Protein AF-0000000074054665 (afdb_homodimer)

Nearest PDB structures (foldseek):
  3kng-assembly1_B  TM=7.268E-01  e=6.926E-05  Streptomyces nogalater
  3bn7-assembly1_A-2  TM=7.132E-01  e=2.671E-04  Caulobacter vibrioides CB15
  2ftr-assembly1_B  TM=6.553E-01  e=2.848E-04  Halalkalibacterium halodurans C-125
  2jdj-assembly1_A  TM=6.537E-01  e=7.004E-04  Hahella chejuensis
  1rjj-assembly1_B  TM=6.889E-01  e=1.098E-03  Arabidopsis thaliana

Secondary structure (DSSP, 8-state):
--EEEEEEEE---GGGHHHHHHHHHHHHHHHHHTT-EEEEEES-EEEEESS---SEEEEEEESSHHHHHHHHHSHHHHHHHHHHHTT-EEEEEEEE--/--EEEEEEEE---GGGHHHHHHHHHHHHHHHHHTT-EEEEEES-EEEEESS---SEEEEEEESSHHHHHHHHHSHHHHHHHHHHHTT-EEEEEEEE--

pLDDT: mean 96.13, std 4.81, range [59.06, 98.69]

Foldseek 3Di:
DKKKKKKFWAQPDPVLVVLVVVLVVQLVVLCVVLAKDWDDWDQPDDDDDDDDDGSIMTMIIHPHPVSVVCSCPDPSNVVSVVSVVVGIDMDMDMDDDD/DKKKKKKFWAQPDPVLVVLVVVLVVQLVVLCVVLAKDWDDWDQPDDDDDDDDDGSIMTMIIHPHPVSVVCSCPDPSNVVSVVSVVVGIDMDMDMDDDD

Radius of gyration: 17.21 Å; Cα contacts (8 Å, |Δi|>4): 407; chains: 2; bounding box: 31×46×39 Å

Organism: NCBI:txid44742

Solvent-accessible surface area (backbone atoms only — not comparable to full-atom values): 10115 Å² total; per-residue (Å²): 100,44,18,32,42,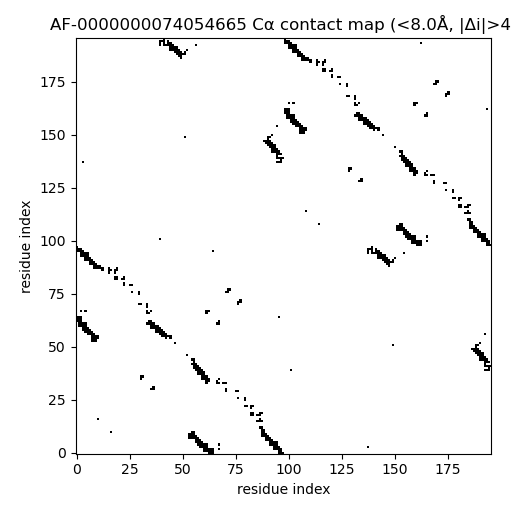39,38,36,27,41,76,84,41,75,87,30,45,66,45,34,52,52,30,54,66,61,46,50,61,51,41,43,73,42,52,36,39,78,78,39,72,38,60,57,63,47,76,74,42,67,85,62,72,65,50,29,42,37,31,31,40,19,68,21,57,68,38,46,52,48,37,71,66,28,68,75,40,59,74,42,47,61,37,42,67,73,28,45,51,54,25,26,36,38,39,42,57,128,99,44,20,32,42,40,37,36,28,40,77,85,41,74,90,30,44,64,45,35,52,52,30,55,65,60,45,50,62,52,40,44,74,41,51,36,39,79,76,38,70,38,62,57,65,47,76,74,38,66,82,62,73,64,50,29,42,38,30,31,41,18,68,22,56,65,39,48,50,48,36,71,66,28,69,74,42,60,74,44,47,60,37,43,68,72,26,44,52,53,25,26,37,38,39,42,55,130

InterPro domains:
  IPR010753 Domain of unknown function DUF1330 [PF07045] (3-96)
  IPR011008 Dimeric alpha-beta barrel [SSF54909] (1-96)

Structure (mmCIF, N/CA/C/O backbone):
data_AF-0000000074054665-model_v1
#
loop_
_entity.id
_entity.type
_entity.pdbx_description
1 polymer 'DUF1330 domain-containing protein'
#
loop_
_atom_site.group_PDB
_atom_site.id
_atom_site.type_symbol
_atom_site.label_atom_id
_atom_site.label_alt_id
_atom_site.label_comp_id
_atom_site.label_asym_id
_atom_site.label_entity_id
_atom_site.label_seq_id
_atom_site.pdbx_PDB_ins_code
_atom_site.Cartn_x
_atom_site.Cartn_y
_atom_site.Cartn_z
_atom_site.occupancy
_atom_site.B_iso_or_equiv
_atom_site.auth_seq_id
_atom_site.auth_comp_id
_atom_site.auth_asym_id
_atom_site.auth_atom_id
_atom_site.pdbx_PDB_model_num
ATOM 1 N N . MET A 1 1 ? -15.711 -3.566 9.867 1 88.12 1 MET A N 1
ATOM 2 C CA . MET A 1 1 ? -14.523 -3.971 9.109 1 88.12 1 MET A CA 1
ATOM 3 C C . MET A 1 1 ? -13.492 -2.854 9.086 1 88.12 1 MET A C 1
ATOM 5 O O . MET A 1 1 ? -13.844 -1.673 9.086 1 88.12 1 MET A O 1
ATOM 9 N N . ALA A 1 2 ? -12.227 -3.113 9.141 1 95.75 2 ALA A N 1
ATOM 10 C CA . ALA A 1 2 ? -11.188 -2.09 9.164 1 95.75 2 ALA A CA 1
ATOM 11 C C . ALA A 1 2 ? -11.07 -1.383 7.82 1 95.75 2 ALA A C 1
ATOM 13 O O . ALA A 1 2 ? -11.5 -1.918 6.793 1 95.75 2 ALA A O 1
ATOM 14 N N . ALA A 1 3 ? -10.648 -0.189 7.852 1 97.56 3 ALA A N 1
ATOM 15 C CA . ALA A 1 3 ? -10.328 0.568 6.645 1 97.56 3 ALA A CA 1
ATOM 16 C C . ALA A 1 3 ? -8.844 0.902 6.586 1 97.56 3 ALA A C 1
ATOM 18 O O . ALA A 1 3 ? -8.25 1.288 7.594 1 97.56 3 ALA A O 1
ATOM 19 N N . PHE A 1 4 ? -8.297 0.703 5.434 1 98.19 4 PHE A N 1
ATOM 20 C CA . PHE A 1 4 ? -6.879 0.987 5.242 1 98.19 4 PHE A CA 1
ATOM 21 C C . PHE A 1 4 ? -6.688 2.188 4.324 1 98.19 4 PHE A C 1
ATOM 23 O O . PHE A 1 4 ? -7.289 2.256 3.248 1 98.19 4 PHE A O 1
ATOM 30 N N . PHE A 1 5 ? -5.941 3.129 4.824 1 98.25 5 PHE A N 1
ATOM 31 C CA . PHE A 1 5 ? -5.508 4.266 4.027 1 98.25 5 PHE A CA 1
ATOM 32 C C . PHE A 1 5 ? -4.086 4.059 3.514 1 98.25 5 PHE A C 1
ATOM 34 O O . PHE A 1 5 ? -3.154 3.889 4.305 1 98.25 5 PHE A O 1
ATOM 41 N N . ILE A 1 6 ? -3.924 4.012 2.217 1 97.94 6 ILE A N 1
ATOM 42 C CA . ILE A 1 6 ? -2.629 3.818 1.573 1 97.94 6 ILE A CA 1
ATOM 43 C C . ILE A 1 6 ? -2.285 5.039 0.725 1 97.94 6 ILE A C 1
ATOM 45 O O . ILE A 1 6 ? -3.008 5.375 -0.217 1 97.94 6 ILE A O 1
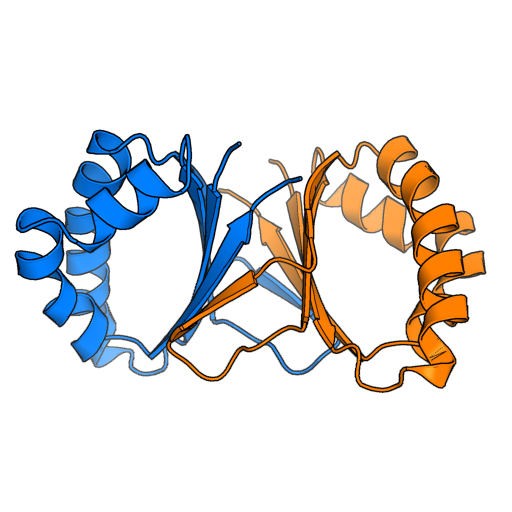ATOM 49 N N . VAL A 1 7 ? -1.176 5.672 1.083 1 98 7 VAL A N 1
ATOM 50 C CA . VAL A 1 7 ? -0.79 6.863 0.334 1 98 7 VAL A CA 1
ATOM 51 C C . VAL A 1 7 ? 0.664 6.738 -0.119 1 98 7 VAL A C 1
ATOM 53 O O . VAL A 1 7 ? 1.514 6.25 0.629 1 98 7 VAL A O 1
ATOM 56 N N . SER A 1 8 ? 0.914 6.988 -1.333 1 97.19 8 SER A N 1
ATOM 57 C CA . SER A 1 8 ? 2.258 7.078 -1.895 1 97.19 8 SER A CA 1
ATOM 58 C C . SER A 1 8 ? 2.633 8.523 -2.209 1 97.19 8 SER A C 1
ATOM 60 O O . SER A 1 8 ? 1.793 9.305 -2.66 1 97.19 8 SER A O 1
ATOM 62 N N . ILE A 1 9 ? 3.83 8.891 -1.93 1 97.44 9 ILE A N 1
ATOM 63 C CA . ILE A 1 9 ? 4.285 10.273 -2.014 1 97.44 9 ILE A CA 1
ATOM 64 C C . ILE A 1 9 ? 5.473 10.367 -2.967 1 97.44 9 ILE A C 1
ATOM 66 O O . ILE A 1 9 ? 6.355 9.508 -2.955 1 97.44 9 ILE A O 1
ATOM 70 N N . GLN A 1 10 ? 5.418 11.336 -3.822 1 97 10 GLN A N 1
ATOM 71 C CA . GLN A 1 10 ? 6.594 11.773 -4.57 1 97 10 GLN A CA 1
ATOM 72 C C . GLN A 1 10 ? 7.238 12.992 -3.922 1 97 10 GLN A C 1
ATOM 74 O O . GLN A 1 10 ? 6.578 14.016 -3.721 1 97 10 GLN A O 1
ATOM 79 N N . LEU A 1 11 ? 8.398 12.891 -3.576 1 96.5 11 LEU A N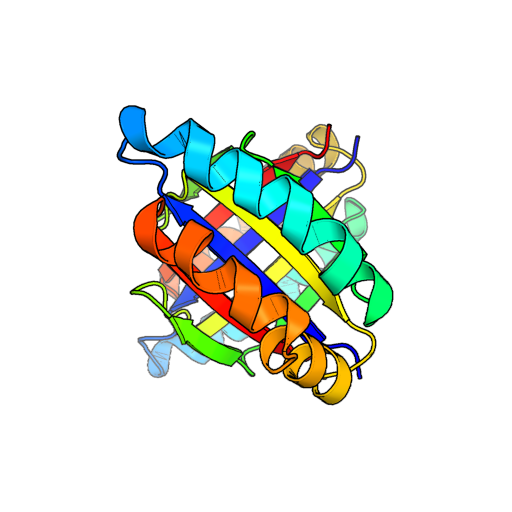 1
ATOM 80 C CA . LEU A 1 11 ? 9.164 13.961 -2.953 1 96.5 11 LEU A CA 1
ATOM 81 C C . LEU A 1 11 ? 10.039 14.68 -3.98 1 96.5 11 LEU A C 1
ATOM 83 O O . LEU A 1 11 ? 11.266 14.672 -3.867 1 96.5 11 LEU A O 1
ATOM 87 N N . ASP A 1 12 ? 9.484 15.453 -4.891 1 93.75 12 ASP A N 1
ATOM 88 C CA . ASP A 1 12 ? 10.141 15.977 -6.086 1 93.75 12 ASP A CA 1
ATOM 89 C C . ASP A 1 12 ? 10.766 17.344 -5.816 1 93.75 12 ASP A C 1
ATOM 91 O O . ASP A 1 12 ? 11.562 17.828 -6.613 1 93.75 12 ASP A O 1
ATOM 95 N N . ASN A 1 13 ? 10.414 17.938 -4.715 1 95.44 13 ASN A N 1
ATOM 96 C CA . ASN A 1 13 ? 10.875 19.297 -4.43 1 95.44 13 ASN A CA 1
ATOM 97 C C . ASN A 1 13 ? 11.594 19.375 -3.088 1 95.44 13 ASN A C 1
ATOM 99 O O . ASN A 1 13 ? 10.992 19.719 -2.072 1 95.44 13 ASN A O 1
ATOM 103 N N . PRO A 1 14 ? 12.867 19.203 -3.178 1 94.38 14 PRO A N 1
ATOM 104 C CA . PRO A 1 14 ? 13.625 19.219 -1.928 1 94.38 14 PRO A CA 1
ATOM 105 C C . PRO A 1 14 ? 13.414 20.5 -1.117 1 94.38 14 PRO A C 1
ATOM 107 O O . PRO A 1 14 ? 13.477 20.469 0.115 1 94.38 14 PRO A O 1
ATOM 110 N N . ALA A 1 15 ? 13.133 21.594 -1.746 1 96.44 15 ALA A N 1
ATOM 111 C CA . ALA A 1 15 ? 12.961 22.859 -1.06 1 96.44 15 ALA A CA 1
ATOM 112 C C . ALA A 1 15 ? 11.68 22.875 -0.224 1 96.44 15 ALA A C 1
ATOM 114 O O . ALA A 1 15 ? 11.555 23.641 0.731 1 96.44 15 ALA A O 1
ATOM 115 N N . ALA A 1 16 ? 10.75 22 -0.592 1 96.94 16 ALA A N 1
ATOM 116 C CA . ALA A 1 16 ? 9.469 21.953 0.103 1 96.94 16 ALA A CA 1
ATOM 117 C C . ALA A 1 16 ? 9.5 20.922 1.236 1 96.94 16 ALA A C 1
ATOM 119 O O . ALA A 1 16 ? 8.531 20.812 1.992 1 96.94 16 ALA A O 1
ATOM 120 N N . ARG A 1 17 ? 10.539 20.219 1.462 1 96.44 17 ARG A N 1
ATOM 121 C CA . ARG A 1 17 ? 10.656 19.125 2.422 1 96.44 17 ARG A CA 1
ATOM 122 C C . ARG A 1 17 ? 10.359 19.609 3.838 1 96.44 17 ARG A C 1
ATO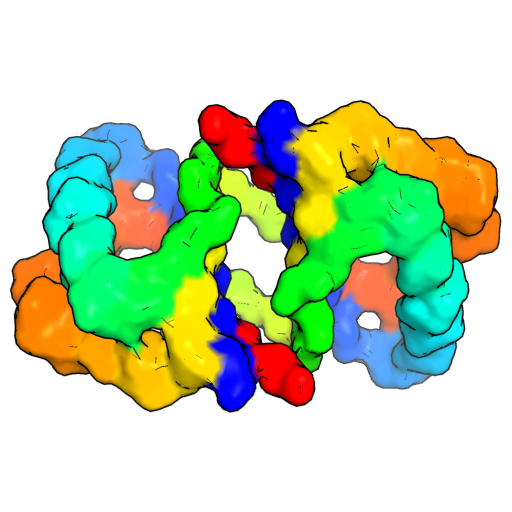M 124 O O . ARG A 1 17 ? 9.672 18.922 4.602 1 96.44 17 ARG A O 1
ATOM 131 N N . PRO A 1 18 ? 10.789 20.828 4.211 1 96.88 18 PRO A N 1
ATOM 132 C CA . PRO A 1 18 ? 10.484 21.297 5.57 1 96.88 18 PRO A CA 1
ATOM 133 C C . PRO A 1 18 ? 8.984 21.438 5.82 1 96.88 18 PRO A C 1
ATOM 135 O O . PRO A 1 18 ? 8.516 21.156 6.926 1 96.88 18 PRO A O 1
ATOM 138 N N . LEU A 1 19 ? 8.32 21.875 4.832 1 97.38 19 LEU A N 1
ATOM 139 C CA . LEU A 1 19 ? 6.875 21.984 4.949 1 97.38 19 LEU A CA 1
ATOM 140 C C . LEU A 1 19 ? 6.23 20.625 5.137 1 97.38 19 LEU A C 1
ATOM 142 O O . LEU A 1 19 ? 5.316 20.469 5.953 1 97.38 19 LEU A O 1
ATOM 146 N N . TYR A 1 20 ? 6.695 19.641 4.43 1 98 20 TYR A N 1
ATOM 147 C CA . TYR A 1 20 ? 6.164 18.297 4.555 1 98 20 TYR A CA 1
ATOM 148 C C . TYR A 1 20 ? 6.473 17.719 5.926 1 98 20 TYR A C 1
ATOM 150 O O . TYR A 1 20 ? 5.625 17.047 6.531 1 98 20 TYR A O 1
ATOM 158 N N . ASP A 1 21 ? 7.656 17.938 6.41 1 97.06 21 ASP A N 1
ATOM 159 C CA . ASP A 1 21 ? 8.031 17.453 7.734 1 97.06 21 ASP A CA 1
ATOM 160 C C . ASP A 1 21 ? 7.133 18.047 8.812 1 97.06 21 ASP A C 1
ATOM 162 O O . ASP A 1 21 ? 6.758 17.359 9.766 1 97.06 21 ASP A O 1
ATOM 166 N N . ALA A 1 22 ? 6.855 19.328 8.641 1 97.62 22 ALA A N 1
ATOM 167 C CA . ALA A 1 22 ? 5.934 19.969 9.57 1 97.62 22 ALA A CA 1
ATOM 168 C C . ALA A 1 22 ? 4.562 19.297 9.531 1 97.62 22 ALA A C 1
ATOM 170 O O . ALA A 1 22 ? 3.951 19.062 10.578 1 97.62 22 ALA A O 1
ATOM 171 N N . TYR A 1 23 ? 4.09 19.016 8.344 1 98.44 23 TYR A N 1
ATOM 172 C CA . TYR A 1 23 ? 2.812 18.328 8.188 1 98.44 23 TYR A CA 1
ATOM 173 C C . TYR A 1 23 ? 2.826 16.984 8.898 1 98.44 23 TYR A C 1
ATOM 175 O O . TYR A 1 23 ? 1.889 16.641 9.625 1 98.44 23 TYR A O 1
ATOM 183 N N . ILE A 1 24 ? 3.902 16.219 8.633 1 97.44 24 ILE A N 1
ATOM 184 C CA . ILE A 1 24 ? 4.027 14.867 9.188 1 97.44 24 ILE A CA 1
ATOM 185 C C . ILE A 1 24 ? 3.939 14.922 10.711 1 97.44 24 ILE A C 1
ATOM 187 O O . ILE A 1 24 ? 3.256 14.102 11.328 1 97.44 24 ILE A O 1
ATOM 191 N N . LYS A 1 25 ? 4.547 15.891 11.312 1 97.31 25 LYS A N 1
ATOM 192 C CA . LYS A 1 25 ? 4.551 16.047 12.766 1 97.31 25 LYS A CA 1
ATOM 193 C C . LYS A 1 25 ? 3.152 16.375 13.281 1 97.31 25 LYS A C 1
ATOM 195 O O . LYS A 1 25 ? 2.748 15.891 14.344 1 97.31 25 LYS A O 1
ATOM 200 N N . LYS A 1 26 ? 2.438 17.141 12.562 1 98.31 26 LYS A N 1
ATOM 201 C CA . LYS A 1 26 ? 1.137 17.625 13.008 1 98.31 26 LYS A CA 1
ATOM 202 C C . LYS A 1 26 ? 0.048 16.578 12.773 1 98.31 26 LYS A C 1
ATOM 204 O O . LYS A 1 26 ? -0.917 16.5 13.531 1 98.31 26 LYS A O 1
ATOM 209 N N . VAL A 1 27 ? 0.187 15.797 11.734 1 98.5 27 VAL A N 1
ATOM 210 C CA . VAL A 1 27 ? -0.91 14.922 11.32 1 98.5 27 VAL A CA 1
ATOM 211 C C . VAL A 1 27 ? -0.933 13.68 12.203 1 98.5 27 VAL A C 1
ATOM 213 O O . VAL A 1 27 ? -1.994 13.094 12.438 1 98.5 27 VAL A O 1
ATOM 216 N N . ARG A 1 28 ? 0.165 13.266 12.742 1 97.69 28 ARG A N 1
ATOM 217 C CA . ARG A 1 28 ? 0.277 12 13.461 1 97.69 28 ARG A CA 1
ATOM 218 C C . ARG A 1 28 ? -0.686 11.961 14.641 1 97.69 28 ARG A C 1
ATOM 220 O O . ARG A 1 28 ? -1.484 11.031 14.766 1 97.69 28 ARG A O 1
ATOM 227 N N . PRO A 1 29 ? -0.676 12.984 15.508 1 98.12 29 PRO A N 1
ATOM 228 C CA . PRO A 1 29 ? -1.612 12.922 16.625 1 98.12 29 PRO A CA 1
ATOM 229 C C . PRO A 1 29 ? -3.072 12.953 16.188 1 98.12 29 PRO A C 1
ATOM 231 O O . PRO A 1 29 ? -3.939 12.398 16.859 1 98.12 29 PRO A O 1
ATOM 234 N N . ILE A 1 30 ? -3.385 13.562 15.125 1 98.62 30 ILE A N 1
ATOM 235 C CA . ILE A 1 30 ? -4.746 13.617 14.602 1 98.62 30 ILE A CA 1
ATOM 236 C C . ILE A 1 30 ? -5.199 12.227 14.18 1 98.62 30 ILE A C 1
ATOM 238 O O . ILE A 1 30 ? -6.285 11.773 14.555 1 98.62 30 ILE A O 1
ATOM 242 N N . VAL A 1 31 ? -4.34 11.492 13.398 1 98.69 31 VAL A N 1
ATOM 243 C CA . VAL A 1 31 ? -4.621 10.133 12.945 1 98.69 31 VAL A CA 1
ATOM 244 C C . VAL A 1 31 ? -4.828 9.219 14.148 1 98.69 31 VAL A C 1
ATOM 246 O O . VAL A 1 31 ? -5.809 8.469 14.203 1 98.69 31 VAL A O 1
ATOM 249 N N . GLU A 1 32 ? -4 9.352 15.133 1 98.38 32 GLU A N 1
ATOM 250 C CA . GLU A 1 32 ? -4.047 8.484 16.312 1 98.38 32 GLU A CA 1
ATOM 251 C C . GLU A 1 32 ? -5.297 8.75 17.141 1 98.38 32 GLU A C 1
ATOM 253 O O . GLU A 1 32 ? -5.895 7.816 17.688 1 98.38 32 GLU A O 1
ATOM 258 N N . ARG A 1 33 ? -5.727 9.961 17.219 1 98.19 33 ARG A N 1
ATOM 259 C CA . ARG A 1 33 ? -6.922 10.32 17.969 1 98.19 33 ARG A CA 1
ATOM 260 C C . ARG A 1 33 ? -8.172 9.703 17.359 1 98.19 33 ARG A C 1
ATOM 262 O O . ARG A 1 33 ? -9.133 9.406 18.062 1 98.19 33 ARG A O 1
ATOM 269 N N . HIS A 1 34 ? -8.094 9.461 16.109 1 98.44 34 HIS A N 1
ATOM 270 C CA . HIS A 1 34 ? -9.242 8.883 15.414 1 98.44 34 HIS A CA 1
ATOM 271 C C . HIS A 1 34 ? -9.094 7.371 15.273 1 98.44 34 HIS A C 1
ATOM 273 O O . HIS A 1 34 ? -9.82 6.738 14.5 1 98.44 34 HIS A O 1
ATOM 279 N N . GLY A 1 35 ? -8.078 6.805 15.961 1 98.25 35 GLY A N 1
ATOM 280 C CA . GLY A 1 35 ? -7.93 5.359 16.016 1 98.25 35 GLY A CA 1
ATOM 281 C C . GLY A 1 35 ? -7.035 4.816 14.906 1 98.25 35 GLY A C 1
ATOM 282 O O . GLY A 1 35 ? -6.934 3.602 14.727 1 98.25 35 GLY A O 1
ATOM 283 N N . GLY A 1 36 ? -6.406 5.695 14.141 1 98.5 36 GLY A N 1
ATOM 284 C CA . GLY A 1 36 ? -5.484 5.246 13.109 1 98.5 36 GLY A CA 1
ATOM 285 C C . GLY A 1 36 ? -4.199 4.672 13.664 1 98.5 36 GLY A C 1
ATOM 286 O O . GLY A 1 36 ? -3.656 5.184 14.648 1 98.5 36 GLY A O 1
ATOM 287 N N . ARG A 1 37 ? -3.781 3.6 13.094 1 97.69 37 ARG A N 1
ATOM 288 C CA . ARG A 1 37 ? -2.508 2.973 13.43 1 97.69 37 ARG A CA 1
ATOM 289 C C . ARG A 1 37 ? -1.615 2.852 12.195 1 97.69 37 ARG A C 1
ATOM 291 O O . ARG A 1 37 ? -2.014 2.258 11.188 1 97.69 37 ARG A O 1
ATOM 298 N N . TYR A 1 38 ? -0.466 3.361 12.352 1 97.12 38 TYR A N 1
ATOM 299 C CA . TYR A 1 38 ? 0.491 3.262 11.258 1 97.12 38 TYR A CA 1
ATOM 300 C C . TYR A 1 38 ? 1.061 1.851 11.156 1 97.12 38 TYR A C 1
ATOM 302 O O . TYR A 1 38 ? 1.616 1.33 12.133 1 97.12 38 TYR A O 1
ATOM 310 N N . LEU A 1 39 ? 0.918 1.334 10.023 1 95.56 39 LEU A N 1
ATOM 311 C CA . LEU A 1 39 ? 1.492 0.019 9.758 1 95.56 39 LEU A CA 1
ATOM 312 C C . LEU A 1 39 ? 2.814 0.142 9.008 1 95.56 39 LEU A C 1
ATOM 314 O O . LEU A 1 39 ? 3.754 -0.614 9.273 1 95.56 39 LEU A O 1
ATOM 318 N N . VAL A 1 40 ? 2.818 1.007 8.078 1 96.19 40 VAL A N 1
ATOM 319 C CA . VAL A 1 40 ? 3.992 1.327 7.273 1 96.19 40 VAL A CA 1
ATOM 320 C C . VAL A 1 40 ? 4.152 2.844 7.172 1 96.19 40 VAL A C 1
ATOM 322 O O . VAL A 1 40 ? 3.176 3.562 6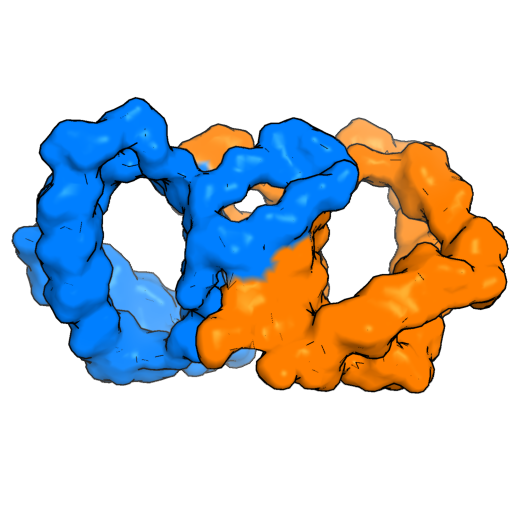.953 1 96.19 40 VAL A O 1
ATOM 325 N N . ARG A 1 41 ? 5.223 3.332 7.359 1 96.62 41 ARG A N 1
ATOM 326 C CA . ARG A 1 41 ? 5.633 4.723 7.203 1 96.62 41 ARG A CA 1
ATOM 327 C C . ARG A 1 41 ? 7.129 4.824 6.922 1 96.62 41 ARG A C 1
ATOM 329 O O . ARG A 1 41 ? 7.945 4.762 7.844 1 96.62 41 ARG A O 1
ATOM 336 N N . THR A 1 42 ? 7.438 4.883 5.57 1 96.88 42 THR A N 1
ATOM 337 C CA . THR A 1 42 ? 8.867 4.742 5.297 1 96.88 42 THR A CA 1
ATOM 338 C C . THR A 1 42 ? 9.203 5.297 3.914 1 96.88 42 THR A C 1
ATOM 340 O O . THR A 1 42 ? 8.344 5.371 3.039 1 96.88 42 THR A O 1
ATOM 343 N N . GLU A 1 43 ? 10.453 5.727 3.773 1 95.69 43 GLU A N 1
ATOM 344 C CA . GLU A 1 43 ? 11.055 6.074 2.492 1 95.69 43 GLU A CA 1
ATOM 345 C C . GLU A 1 43 ? 12.008 4.98 2.016 1 95.69 43 GLU A C 1
ATOM 347 O O . GLU A 1 43 ? 12.547 5.055 0.909 1 95.69 43 GLU A O 1
ATOM 352 N N . ARG A 1 44 ? 12.203 3.955 2.875 1 95.38 44 ARG A N 1
ATOM 353 C CA . ARG A 1 44 ? 13.047 2.82 2.516 1 95.38 44 ARG A CA 1
ATOM 354 C C . ARG A 1 44 ? 12.273 1.81 1.674 1 95.38 44 ARG A C 1
ATOM 356 O O . ARG A 1 44 ? 11.742 0.835 2.203 1 95.38 44 ARG A O 1
ATOM 363 N N . LEU A 1 45 ? 12.312 2.045 0.424 1 97 45 LEU A N 1
ATOM 364 C CA . LEU A 1 45 ? 11.539 1.254 -0.521 1 97 45 LEU A CA 1
ATOM 365 C C . LEU A 1 45 ? 12.445 0.592 -1.554 1 97 45 LEU A C 1
ATOM 367 O O . LEU A 1 45 ? 13.391 1.211 -2.041 1 97 45 LEU A O 1
ATOM 371 N N . ALA A 1 46 ? 12.203 -0.639 -1.779 1 96.69 46 ALA A N 1
ATOM 372 C CA . ALA A 1 46 ? 12.711 -1.301 -2.977 1 96.69 46 ALA A CA 1
ATOM 373 C C . ALA A 1 46 ? 11.617 -1.456 -4.027 1 96.69 46 ALA A C 1
ATOM 375 O O . ALA A 1 46 ? 10.57 -2.041 -3.756 1 96.69 46 ALA A O 1
ATOM 376 N N . HIS A 1 47 ? 11.906 -0.908 -5.16 1 96.25 47 HIS A N 1
ATOM 377 C CA . HIS A 1 47 ? 10.945 -1.023 -6.254 1 96.25 47 HIS A CA 1
ATOM 378 C C . HIS A 1 47 ? 11.195 -2.285 -7.074 1 96.25 47 HIS A C 1
ATOM 380 O O . HIS A 1 47 ? 12.328 -2.537 -7.5 1 96.25 47 HIS A O 1
ATOM 386 N N . LEU A 1 48 ? 10.258 -3.076 -7.266 1 92.75 48 LEU A N 1
ATOM 387 C CA . LEU A 1 48 ? 10.414 -4.336 -7.984 1 92.75 48 LEU A CA 1
ATOM 388 C C . LEU A 1 48 ? 9.93 -4.203 -9.43 1 92.75 48 LEU A C 1
ATOM 390 O O . LEU A 1 48 ? 10.719 -4.355 -10.367 1 92.75 48 LEU A O 1
ATOM 394 N N . ALA A 1 49 ? 8.727 -4.305 -9.742 1 84.19 49 ALA A N 1
ATOM 395 C CA . ALA A 1 49 ? 8.164 -4.25 -11.086 1 84.19 49 ALA A CA 1
ATOM 396 C C . ALA A 1 49 ? 7.188 -3.088 -11.227 1 84.19 49 ALA A C 1
ATOM 398 O O . ALA A 1 49 ? 6.637 -2.611 -10.234 1 84.19 49 ALA A O 1
ATOM 399 N N . GLY A 1 50 ? 7.195 -2.625 -12.531 1 88.75 50 GLY A N 1
ATOM 400 C CA . GLY A 1 50 ? 6.113 -1.718 -12.883 1 88.75 50 GLY A CA 1
ATOM 401 C C . GLY A 1 50 ? 6.508 -0.256 -12.789 1 88.75 50 GLY A C 1
ATOM 402 O O . GLY A 1 50 ? 7.676 0.063 -12.555 1 88.75 50 GLY A O 1
ATOM 403 N N . ASP A 1 51 ? 5.48 0.613 -12.961 1 89.69 51 ASP A N 1
ATOM 404 C CA . ASP A 1 51 ? 5.73 2.041 -13.117 1 89.69 51 ASP A CA 1
ATOM 405 C C . ASP A 1 51 ? 5.391 2.803 -11.836 1 89.69 51 ASP A C 1
ATOM 407 O O . ASP A 1 51 ? 5.66 4 -11.734 1 89.69 51 ASP A O 1
ATOM 411 N N . TRP A 1 52 ? 4.824 2.158 -10.914 1 93.12 52 TRP A N 1
ATOM 412 C CA . TRP A 1 52 ? 4.559 2.779 -9.625 1 93.12 52 TRP A CA 1
ATOM 413 C C . TRP A 1 52 ? 5.828 2.867 -8.789 1 93.12 52 TRP A C 1
ATOM 415 O O . TRP A 1 52 ? 6.285 1.865 -8.234 1 93.12 52 TRP A O 1
ATOM 425 N N . ARG A 1 53 ? 6.395 4.043 -8.711 1 94.62 53 ARG A N 1
ATOM 426 C CA . ARG A 1 53 ? 7.691 4.234 -8.062 1 94.62 53 ARG A CA 1
ATOM 427 C C . ARG A 1 53 ? 7.629 5.363 -7.039 1 94.62 53 ARG A C 1
ATOM 429 O O . ARG A 1 53 ? 8.273 6.402 -7.215 1 94.62 53 ARG A O 1
ATOM 436 N N . PRO A 1 54 ? 6.906 5.199 -6.016 1 97 54 PRO A N 1
ATOM 437 C CA . PRO A 1 54 ? 6.836 6.223 -4.973 1 97 54 PRO A CA 1
ATOM 438 C C . PRO A 1 54 ? 8.164 6.414 -4.238 1 97 54 PRO A C 1
ATOM 440 O O . PRO A 1 54 ? 8.961 5.484 -4.152 1 97 54 PRO A O 1
ATOM 443 N N . ASP A 1 55 ? 8.359 7.641 -3.684 1 97 55 ASP A N 1
ATOM 444 C CA . ASP A 1 55 ? 9.5 7.922 -2.811 1 97 55 ASP A CA 1
ATOM 445 C C . ASP A 1 55 ? 9.195 7.523 -1.369 1 97 55 ASP A C 1
ATOM 447 O O . ASP A 1 55 ? 10.109 7.242 -0.591 1 97 55 ASP A O 1
ATOM 451 N N . ARG A 1 56 ? 7.953 7.57 -0.959 1 97.25 56 ARG A N 1
ATOM 452 C CA . ARG A 1 56 ? 7.477 7.312 0.395 1 97.25 56 ARG A CA 1
ATOM 453 C C . ARG A 1 56 ? 6.098 6.656 0.374 1 97.25 56 ARG A C 1
ATOM 455 O O . ARG A 1 56 ? 5.258 6.988 -0.466 1 97.25 56 ARG A O 1
ATOM 462 N N . VAL A 1 57 ? 5.914 5.688 1.267 1 97.75 57 VAL A N 1
ATOM 463 C CA . VAL A 1 57 ? 4.605 5.059 1.402 1 97.75 57 VAL A CA 1
ATOM 464 C C . VAL A 1 57 ? 4.184 5.055 2.871 1 97.75 57 VAL A C 1
ATOM 466 O O . VAL A 1 57 ? 5.012 4.84 3.76 1 97.75 57 VAL A O 1
ATOM 469 N N . ILE A 1 58 ? 2.904 5.348 3.057 1 97.81 58 ILE A N 1
ATOM 470 C CA . ILE A 1 58 ? 2.271 5.289 4.371 1 97.81 58 ILE A CA 1
ATOM 471 C C . ILE A 1 58 ? 1.023 4.41 4.301 1 97.81 58 ILE A C 1
ATOM 473 O O . ILE A 1 58 ? 0.245 4.5 3.35 1 97.81 58 ILE A O 1
ATOM 477 N N . MET A 1 59 ? 0.921 3.527 5.227 1 97.44 59 MET A N 1
ATOM 478 C CA . MET A 1 59 ? -0.284 2.725 5.406 1 97.44 59 MET A CA 1
ATOM 479 C C . MET A 1 59 ? -0.83 2.869 6.82 1 97.44 59 MET A C 1
ATOM 481 O O . MET A 1 59 ? -0.113 2.633 7.797 1 97.44 59 MET A O 1
ATOM 485 N N . ILE A 1 60 ? -2.059 3.195 6.898 1 97.81 60 ILE A N 1
ATOM 486 C CA . ILE A 1 60 ? -2.727 3.375 8.188 1 97.81 60 ILE A CA 1
ATOM 487 C C . ILE A 1 60 ? -3.961 2.48 8.25 1 97.81 60 ILE A C 1
ATOM 489 O O . ILE A 1 60 ? -4.727 2.393 7.293 1 97.81 60 ILE A O 1
ATOM 493 N N . ARG A 1 61 ? -4.094 1.797 9.305 1 97.75 61 ARG A N 1
ATOM 494 C CA . ARG A 1 61 ? -5.309 1.037 9.586 1 97.75 61 ARG A CA 1
ATOM 495 C C . ARG A 1 61 ? -6.227 1.801 10.539 1 97.75 61 ARG A C 1
ATOM 497 O O . ARG A 1 61 ? -5.797 2.23 11.609 1 97.75 61 ARG A O 1
ATOM 504 N N . PHE A 1 62 ? -7.402 2.012 10.133 1 98.31 62 PHE A N 1
ATOM 505 C CA . PHE A 1 62 ? -8.453 2.553 10.984 1 98.31 62 PHE A CA 1
ATOM 506 C C . PHE A 1 62 ? -9.414 1.455 11.422 1 98.31 62 PHE A C 1
ATOM 508 O O . PHE A 1 62 ? -9.523 0.418 10.766 1 98.31 62 PHE A O 1
ATOM 515 N N . PRO A 1 63 ? -10.094 1.712 12.516 1 97.5 63 PRO A N 1
ATOM 516 C CA . PRO A 1 63 ? -11.023 0.676 12.961 1 97.5 63 PRO A CA 1
ATOM 517 C C . PRO A 1 63 ? -12.156 0.424 11.969 1 97.5 63 PRO A C 1
ATOM 519 O O . PRO A 1 63 ? -12.672 -0.691 11.883 1 97.5 63 PRO A O 1
ATOM 522 N N . ASP A 1 64 ? -12.562 1.427 11.273 1 96.62 64 ASP A N 1
ATOM 523 C CA . ASP A 1 64 ? -13.562 1.307 10.219 1 96.62 64 ASP A CA 1
ATOM 524 C C . ASP A 1 64 ? -13.531 2.518 9.289 1 96.62 64 ASP A C 1
ATOM 526 O O . ASP A 1 64 ? -12.758 3.451 9.508 1 96.62 64 ASP A O 1
ATOM 530 N N . ARG A 1 65 ? -14.305 2.447 8.25 1 96.62 65 ARG A N 1
ATOM 531 C CA . ARG A 1 65 ? -14.352 3.5 7.238 1 96.62 65 ARG A CA 1
ATOM 532 C C . ARG A 1 65 ? -14.812 4.82 7.848 1 96.62 65 ARG A C 1
ATOM 534 O O . ARG A 1 65 ? -14.297 5.883 7.496 1 96.62 65 ARG A O 1
ATOM 541 N N . ALA A 1 66 ? -15.805 4.777 8.727 1 97.62 66 ALA A N 1
ATOM 542 C CA . ALA A 1 66 ? -16.328 5.992 9.344 1 97.62 66 ALA A CA 1
ATOM 543 C C . ALA A 1 66 ? -15.242 6.73 10.117 1 97.62 66 ALA A C 1
ATOM 545 O O . ALA A 1 66 ? -15.141 7.957 10.047 1 97.62 66 ALA A O 1
ATOM 546 N N . ALA A 1 67 ? -14.445 6.004 10.812 1 98.12 67 ALA A N 1
ATOM 547 C CA . ALA A 1 67 ? -13.352 6.605 11.57 1 98.12 67 ALA A CA 1
ATOM 548 C C . ALA A 1 67 ? -12.352 7.277 10.633 1 98.12 67 ALA A C 1
ATOM 550 O O . ALA A 1 67 ? -11.867 8.375 10.922 1 98.12 67 ALA A O 1
ATOM 551 N N . LEU A 1 68 ? -12.008 6.629 9.562 1 98.19 68 LEU A N 1
ATOM 552 C CA . LEU A 1 68 ? -11.094 7.191 8.57 1 98.19 68 LEU A CA 1
ATOM 553 C C . LEU A 1 68 ? -11.656 8.492 7.992 1 98.19 68 LEU A C 1
ATOM 555 O O . LEU A 1 68 ? -10.953 9.5 7.938 1 98.19 68 LEU A O 1
ATOM 559 N N 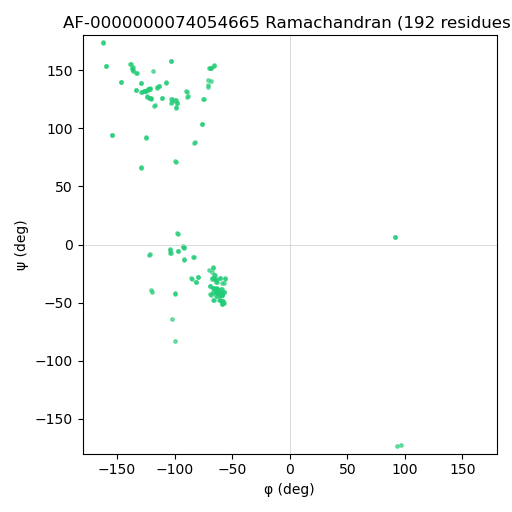. GLU A 1 69 ? -12.875 8.438 7.605 1 97.88 69 GLU A N 1
ATOM 560 C CA . GLU A 1 69 ? -13.5 9.609 7.004 1 97.88 69 GLU A CA 1
ATOM 561 C C . GLU A 1 69 ? -13.602 10.758 8.008 1 97.88 69 GLU A C 1
ATOM 563 O O . GLU A 1 69 ? -13.391 11.922 7.652 1 97.88 69 GLU A O 1
ATOM 568 N N . ALA A 1 70 ? -13.883 10.43 9.211 1 98.44 70 ALA A N 1
ATOM 569 C CA . ALA A 1 70 ? -13.945 11.445 10.266 1 98.44 70 ALA A CA 1
ATOM 570 C C . ALA A 1 70 ? -12.586 12.109 10.461 1 98.44 70 ALA A C 1
ATOM 572 O O . ALA A 1 70 ? -12.5 13.312 10.695 1 98.44 70 ALA A O 1
ATOM 573 N N . CYS A 1 71 ? -11.57 11.344 10.414 1 98.56 71 CYS A N 1
ATOM 574 C CA . CYS A 1 71 ? -10.219 11.859 10.555 1 98.56 71 CYS A CA 1
ATOM 575 C C . CYS A 1 71 ? -9.922 12.922 9.5 1 98.56 71 CYS A C 1
ATOM 577 O O . CYS A 1 71 ? -9.578 14.055 9.836 1 98.56 71 CYS A O 1
ATOM 579 N N . PHE A 1 72 ? -10.211 12.594 8.25 1 97.25 72 PHE A N 1
ATOM 580 C CA . PHE A 1 72 ? -9.805 13.469 7.148 1 97.25 72 PHE A CA 1
ATOM 581 C C . PHE A 1 72 ? -10.82 14.586 6.941 1 97.25 72 PHE A C 1
ATOM 583 O O . PHE A 1 72 ? -10.531 15.562 6.254 1 97.25 72 PHE A O 1
ATOM 590 N N . ALA A 1 73 ? -11.977 14.477 7.59 1 97.5 73 ALA A N 1
ATOM 591 C CA . ALA A 1 73 ? -12.984 15.531 7.531 1 97.5 73 ALA A CA 1
ATOM 592 C C . ALA A 1 73 ? -12.891 16.453 8.742 1 97.5 73 ALA A C 1
ATOM 594 O O . ALA A 1 73 ? -13.586 17.469 8.812 1 97.5 73 ALA A O 1
ATOM 595 N N . SER A 1 74 ? -12.094 16.156 9.648 1 98.25 74 SER A N 1
ATOM 596 C CA . SER A 1 74 ? -12.008 16.891 10.906 1 98.25 74 SER A CA 1
ATOM 597 C C . SER A 1 74 ? -11.461 18.297 10.695 1 98.25 74 SER A C 1
ATOM 599 O O . SER A 1 74 ? -10.688 18.531 9.758 1 98.25 74 SER A O 1
ATOM 601 N N . GLU A 1 75 ? -11.844 19.219 11.555 1 98.25 75 GLU A N 1
ATOM 602 C CA . GLU A 1 75 ? -11.312 20.578 11.523 1 98.25 75 GLU A CA 1
ATOM 603 C C . GLU A 1 75 ? -9.805 20.578 11.773 1 98.25 75 GLU A C 1
ATOM 605 O O . GLU A 1 75 ? -9.07 21.375 11.18 1 98.25 75 GLU A O 1
ATOM 610 N N . GLU A 1 76 ? -9.398 19.734 12.68 1 98.19 76 GLU A N 1
ATOM 611 C CA . GLU A 1 76 ? -7.977 19.625 12.984 1 98.19 76 GLU A CA 1
ATOM 612 C C . GLU A 1 76 ? -7.172 19.25 11.75 1 98.19 76 GLU A C 1
ATOM 614 O O . GLU A 1 76 ? -6.09 19.797 11.516 1 98.19 76 GLU A O 1
ATOM 619 N N . TYR A 1 77 ? -7.668 18.312 10.984 1 98.44 77 TYR A N 1
ATOM 620 C CA . TYR A 1 77 ? -6.945 17.938 9.773 1 98.44 77 TYR A CA 1
ATOM 621 C C . TYR A 1 77 ? -6.984 19.047 8.734 1 98.44 77 TYR A C 1
ATOM 623 O O . TYR A 1 77 ? -5.973 19.359 8.102 1 98.44 77 TYR A O 1
ATOM 631 N N . ARG A 1 78 ? -8.156 19.672 8.562 1 97.75 78 ARG A N 1
ATOM 632 C CA . ARG A 1 78 ? -8.305 20.75 7.582 1 97.75 78 ARG A CA 1
ATOM 633 C C . ARG A 1 78 ? -7.336 21.891 7.871 1 97.75 78 ARG A C 1
ATOM 635 O O . ARG A 1 78 ? -6.844 22.547 6.949 1 97.75 78 ARG A O 1
ATOM 642 N N . ALA A 1 79 ? -7.07 22.094 9.086 1 98.12 79 ALA A N 1
ATOM 643 C CA . ALA A 1 79 ? -6.195 23.188 9.516 1 98.12 79 ALA A CA 1
ATOM 644 C C . ALA A 1 79 ? -4.762 22.953 9.039 1 98.12 79 ALA A C 1
ATOM 646 O O . ALA A 1 79 ? -3.973 23.891 8.961 1 98.12 79 ALA A O 1
ATOM 647 N N . ILE A 1 80 ? -4.434 21.688 8.695 1 98 80 ILE A N 1
ATOM 648 C CA . ILE A 1 80 ? -3.031 21.422 8.391 1 98 80 ILE A CA 1
ATOM 649 C C . ILE A 1 80 ? -2.91 20.859 6.973 1 98 80 ILE A C 1
ATOM 651 O O . ILE A 1 80 ? -1.806 20.766 6.434 1 98 80 ILE A O 1
ATOM 655 N N . GLN A 1 81 ? -3.965 20.531 6.305 1 96.5 81 GLN A N 1
ATOM 656 C CA . GLN A 1 81 ? -3.941 19.828 5.023 1 96.5 81 GLN A CA 1
ATOM 657 C C . GLN A 1 81 ? -3.195 20.641 3.967 1 96.5 81 GLN A C 1
ATOM 659 O O . GLN A 1 81 ? -2.562 20.078 3.074 1 96.5 81 GLN A O 1
ATOM 664 N N . ASP A 1 82 ? -3.189 21.984 4.062 1 96.62 82 ASP A N 1
ATOM 665 C CA . ASP A 1 82 ? -2.543 22.844 3.08 1 96.62 82 ASP A CA 1
ATOM 666 C C . ASP A 1 82 ? -1.028 22.656 3.088 1 96.62 82 ASP A C 1
ATOM 668 O O . ASP A 1 82 ? -0.367 22.828 2.064 1 96.62 82 ASP A O 1
ATOM 672 N N . LEU A 1 83 ? -0.507 22.297 4.227 1 97.19 83 LEU A N 1
ATOM 673 C CA . LEU A 1 83 ? 0.921 22 4.293 1 97.19 83 LEU A CA 1
ATOM 674 C C . LEU A 1 83 ? 1.282 20.844 3.371 1 97.19 83 LEU A C 1
ATOM 676 O O . LEU A 1 83 ? 2.277 20.906 2.645 1 97.19 83 LEU A O 1
ATOM 680 N N . ARG A 1 84 ? 0.5 19.75 3.447 1 96.12 84 ARG A N 1
ATOM 681 C CA . ARG A 1 84 ? 0.723 18.594 2.59 1 96.12 84 ARG A CA 1
ATOM 682 C C . ARG A 1 84 ? 0.533 18.953 1.12 1 96.12 84 ARG A C 1
ATOM 684 O O . ARG A 1 84 ? 1.367 18.609 0.279 1 96.12 84 ARG A O 1
ATOM 691 N N . LEU A 1 85 ? -0.513 19.766 0.781 1 95.06 85 LEU A N 1
ATOM 692 C CA . LEU A 1 85 ? -0.863 20.109 -0.592 1 95.06 85 LEU A CA 1
ATOM 693 C C . LEU A 1 85 ? 0.217 20.984 -1.225 1 95.06 85 LEU A C 1
ATOM 695 O O . LEU A 1 85 ? 0.459 20.906 -2.432 1 95.06 85 LEU A O 1
ATOM 699 N N . ALA A 1 86 ? 0.873 21.719 -0.436 1 95.69 86 ALA A N 1
ATOM 700 C CA . ALA A 1 86 ? 1.859 22.672 -0.933 1 95.69 86 ALA A CA 1
ATOM 701 C C . ALA A 1 86 ? 3.25 22.047 -0.989 1 95.69 86 ALA A C 1
ATOM 703 O O . ALA A 1 86 ? 4.199 22.672 -1.477 1 95.69 86 ALA A O 1
ATOM 704 N N . SER A 1 87 ? 3.363 20.828 -0.557 1 97.12 87 SER A N 1
ATOM 705 C CA . SER A 1 87 ? 4.723 20.344 -0.363 1 97.12 87 SER A CA 1
ATOM 706 C C . SER A 1 87 ? 4.996 19.109 -1.228 1 97.12 87 SER A C 1
ATOM 708 O O . SER A 1 87 ? 6.09 18.969 -1.773 1 97.12 87 SER A O 1
ATOM 710 N N . VAL A 1 88 ? 4.059 18.203 -1.381 1 96.81 88 VAL A N 1
ATOM 711 C CA . VAL A 1 88 ? 4.348 16.922 -2.045 1 96.81 88 VAL A CA 1
ATOM 712 C C . VAL A 1 88 ? 3.189 16.562 -2.969 1 96.81 88 VAL A C 1
ATOM 714 O O . VAL A 1 88 ? 2.074 17.062 -2.812 1 96.81 88 VAL A O 1
ATOM 717 N N . ARG A 1 89 ? 3.52 15.797 -3.93 1 96.25 89 ARG A N 1
ATOM 718 C CA . ARG A 1 89 ? 2.492 15.102 -4.699 1 96.25 89 ARG A CA 1
ATOM 719 C C . ARG A 1 89 ? 2.174 13.742 -4.086 1 96.25 89 ARG A C 1
ATOM 721 O O . ARG A 1 89 ? 3.08 13.008 -3.689 1 96.25 89 ARG A O 1
ATOM 728 N N . SER A 1 90 ? 0.89 13.477 -3.93 1 96.5 90 SER A N 1
ATOM 729 C CA . SER A 1 90 ? 0.486 12.227 -3.293 1 96.5 90 SER A CA 1
ATOM 730 C C . SER A 1 90 ? -0.617 11.539 -4.086 1 96.5 90 SER A C 1
ATOM 732 O O . SER A 1 90 ? -1.367 12.188 -4.816 1 96.5 90 SER A O 1
ATOM 734 N N . SER A 1 91 ? -0.684 10.273 -4.098 1 97.19 91 SER A N 1
ATOM 735 C CA . SER A 1 91 ? -1.786 9.43 -4.539 1 97.19 91 SER A CA 1
ATOM 736 C C . SER A 1 91 ? -2.242 8.492 -3.424 1 97.19 91 SER A C 1
ATOM 738 O O . SER A 1 91 ? -1.416 7.891 -2.734 1 97.19 91 SER A O 1
ATOM 740 N N . ALA A 1 92 ? -3.543 8.43 -3.23 1 97.56 92 ALA A N 1
ATOM 741 C CA . ALA A 1 92 ? -4.023 7.637 -2.098 1 97.56 92 ALA A CA 1
ATOM 742 C C . ALA A 1 92 ? -5.223 6.785 -2.494 1 97.56 92 ALA A C 1
ATOM 744 O O . ALA A 1 92 ? -5.996 7.16 -3.379 1 97.56 92 ALA A O 1
ATOM 745 N N . VAL A 1 93 ? -5.363 5.664 -1.779 1 97.62 93 VAL A N 1
ATOM 746 C CA . VAL A 1 93 ? -6.551 4.82 -1.883 1 97.62 93 VAL A CA 1
ATOM 747 C C . VAL A 1 93 ? -7 4.391 -0.489 1 97.62 93 VAL A C 1
ATOM 749 O O . VAL A 1 93 ? -6.195 4.336 0.443 1 97.62 93 VAL A O 1
ATOM 752 N N . ILE A 1 94 ? -8.305 4.199 -0.411 1 98 94 ILE A N 1
ATOM 753 C CA . ILE A 1 94 ? -8.875 3.523 0.749 1 98 94 ILE A CA 1
ATOM 754 C C . ILE A 1 94 ? -9.234 2.084 0.381 1 98 94 ILE A C 1
ATOM 756 O O . ILE A 1 94 ? -9.852 1.838 -0.658 1 98 94 ILE A O 1
ATOM 760 N N . ALA A 1 95 ? -8.703 1.209 1.156 1 97.69 95 ALA A N 1
ATOM 761 C CA . ALA A 1 95 ? -9.023 -0.205 0.976 1 97.69 95 ALA A CA 1
ATOM 762 C C . ALA A 1 95 ? -9.805 -0.748 2.17 1 97.69 95 ALA A C 1
ATOM 764 O O . ALA A 1 95 ? -9.508 -0.41 3.318 1 97.69 95 ALA A O 1
ATOM 765 N N . GLU A 1 96 ? -10.875 -1.553 1.841 1 92.31 96 GLU A N 1
ATOM 766 C CA . GLU A 1 96 ? -11.656 -2.186 2.9 1 92.31 96 GLU A CA 1
ATOM 767 C C . GLU A 1 96 ? -11.633 -3.705 2.77 1 92.31 96 GLU A C 1
ATOM 769 O O . GLU A 1 96 ? -11.648 -4.238 1.658 1 92.31 96 GLU A O 1
ATOM 774 N N . ASP A 1 97 ? -11.219 -4.289 3.904 1 76.31 97 ASP A N 1
ATOM 775 C CA . ASP A 1 97 ? -11.219 -5.75 3.912 1 76.31 97 ASP A CA 1
ATOM 776 C C . ASP A 1 97 ? -12.648 -6.297 3.887 1 76.31 97 ASP A C 1
ATOM 778 O O . ASP A 1 97 ? -13.586 -5.613 4.289 1 76.31 97 ASP A O 1
ATOM 782 N N . ASP A 1 98 ? -12.828 -7.363 3.135 1 59.06 98 ASP A N 1
ATOM 783 C CA . ASP A 1 98 ? -14.109 -8.047 3.238 1 59.06 98 ASP A CA 1
ATOM 784 C C . ASP A 1 98 ? -14.32 -8.617 4.637 1 59.06 98 ASP A C 1
ATOM 786 O O . ASP A 1 98 ? -13.352 -8.914 5.344 1 59.06 98 ASP A O 1
ATOM 790 N N . MET B 1 1 ? 13.367 -6.871 11.609 1 88.25 1 MET B N 1
ATOM 791 C CA . MET B 1 1 ? 12.297 -5.934 11.273 1 88.25 1 MET B CA 1
ATOM 792 C C . MET B 1 1 ? 11.375 -6.52 10.211 1 88.25 1 MET B C 1
ATOM 794 O O . MET B 1 1 ? 11.82 -7.273 9.344 1 88.25 1 MET B O 1
ATOM 798 N N . ALA B 1 2 ? 10.109 -6.297 10.211 1 95.88 2 ALA B N 1
ATOM 799 C CA . ALA B 1 2 ? 9.172 -6.859 9.25 1 95.88 2 ALA B CA 1
ATOM 800 C C . ALA B 1 2 ? 9.375 -6.254 7.859 1 95.88 2 ALA B C 1
ATOM 802 O O . ALA B 1 2 ? 9.938 -5.168 7.73 1 95.88 2 ALA B O 1
ATOM 803 N N . ALA B 1 3 ? 9.062 -6.984 6.875 1 97.62 3 ALA B N 1
ATOM 804 C CA . ALA B 1 3 ? 9.039 -6.5 5.496 1 97.62 3 ALA B CA 1
ATOM 805 C C . ALA B 1 3 ? 7.625 -6.531 4.93 1 97.62 3 ALA B C 1
ATOM 807 O O . ALA B 1 3 ? 6.887 -7.496 5.137 1 97.62 3 ALA B O 1
ATOM 808 N N . PHE B 1 4 ? 7.281 -5.473 4.293 1 98.25 4 PHE B N 1
ATOM 809 C CA . PHE B 1 4 ? 5.957 -5.375 3.691 1 98.25 4 PHE B CA 1
ATOM 810 C C . PHE B 1 4 ? 6.047 -5.406 2.17 1 98.25 4 PHE B C 1
ATOM 812 O O . PHE B 1 4 ? 6.84 -4.68 1.574 1 98.25 4 PHE B O 1
ATOM 819 N N . PHE B 1 5 ? 5.312 -6.312 1.606 1 98.25 5 PHE B N 1
ATOM 820 C CA . PHE B 1 5 ? 5.137 -6.379 0.16 1 98.25 5 PHE B CA 1
ATOM 821 C C . PHE B 1 5 ? 3.826 -5.727 -0.26 1 98.25 5 PHE B C 1
ATOM 823 O O . PHE B 1 5 ? 2.752 -6.145 0.173 1 98.25 5 PHE B O 1
ATOM 830 N N . ILE B 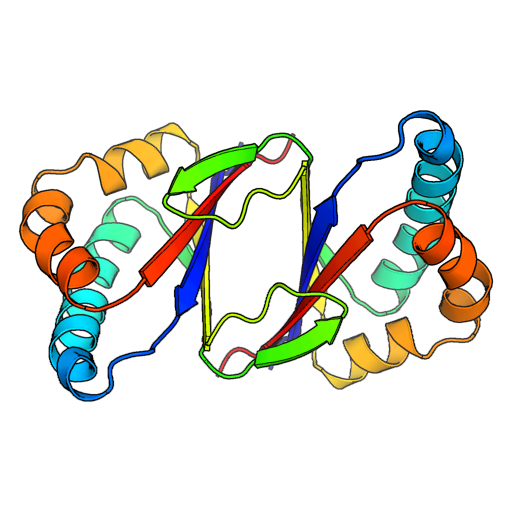1 6 ? 3.9 -4.695 -1.035 1 97.94 6 ILE B N 1
ATOM 831 C CA . ILE B 1 6 ? 2.736 -3.959 -1.52 1 97.94 6 ILE B CA 1
ATOM 832 C C . ILE B 1 6 ? 2.666 -4.047 -3.041 1 97.94 6 ILE B C 1
ATOM 834 O O . ILE B 1 6 ? 3.574 -3.588 -3.74 1 97.94 6 ILE B O 1
ATOM 838 N N . VAL B 1 7 ? 1.579 -4.605 -3.52 1 97.94 7 VAL B N 1
ATOM 839 C CA . VAL B 1 7 ? 1.447 -4.754 -4.965 1 97.94 7 VAL B CA 1
ATOM 840 C C . VAL B 1 7 ? 0.1 -4.195 -5.422 1 97.94 7 VAL B C 1
ATOM 842 O O . VAL B 1 7 ? -0.916 -4.383 -4.746 1 97.94 7 VAL B O 1
ATOM 845 N N . SER B 1 8 ? 0.11 -3.404 -6.395 1 97.06 8 SER B N 1
ATOM 846 C CA . SER B 1 8 ? -1.091 -2.906 -7.059 1 97.06 8 SER B CA 1
ATOM 847 C C . SER B 1 8 ? -1.27 -3.541 -8.43 1 97.06 8 SER B C 1
ATOM 849 O O . SER B 1 8 ? -0.294 -3.76 -9.148 1 97.06 8 SER B O 1
ATOM 851 N N . ILE B 1 9 ? -2.457 -3.873 -8.781 1 97.38 9 ILE B N 1
ATOM 852 C CA . ILE B 1 9 ? -2.762 -4.641 -9.977 1 97.38 9 ILE B CA 1
ATOM 853 C C . ILE B 1 9 ? -3.74 -3.863 -10.859 1 97.38 9 ILE B C 1
ATOM 855 O O . ILE B 1 9 ? -4.684 -3.254 -10.352 1 97.38 9 ILE B O 1
ATOM 859 N N . GLN B 1 10 ? -3.439 -3.826 -12.109 1 96.94 10 GLN B N 1
ATOM 860 C CA . GLN B 1 10 ? -4.41 -3.416 -13.117 1 96.94 10 GLN B CA 1
ATOM 861 C C . GLN B 1 10 ? -5.059 -4.629 -13.781 1 96.94 10 GLN B C 1
ATOM 863 O O . GLN B 1 10 ? -4.363 -5.488 -14.32 1 96.94 10 GLN B O 1
ATOM 868 N N . LEU B 1 11 ? -6.27 -4.723 -13.719 1 96.38 11 LEU B N 1
ATOM 869 C CA . LEU B 1 11 ? -7.039 -5.809 -14.312 1 96.38 11 LEU B CA 1
ATOM 870 C C . LEU B 1 11 ? -7.641 -5.387 -15.648 1 96.38 11 LEU B C 1
ATOM 872 O O . LEU B 1 11 ? -8.867 -5.355 -15.797 1 96.38 11 LEU B O 1
ATOM 876 N N . ASP B 1 12 ? -6.859 -5.227 -16.703 1 93.75 12 ASP B N 1
ATOM 877 C CA . ASP B 1 12 ? -7.234 -4.578 -17.953 1 93.75 12 ASP B CA 1
ATOM 878 C C . ASP B 1 12 ? -7.77 -5.598 -18.953 1 93.75 12 ASP B C 1
ATOM 880 O O . ASP B 1 12 ? -8.344 -5.223 -19.984 1 93.75 12 ASP B O 1
ATOM 884 N N . ASN B 1 13 ? -7.582 -6.848 -18.672 1 95.38 13 ASN B N 1
ATOM 885 C CA . ASN B 1 13 ? -7.957 -7.879 -19.641 1 95.38 13 ASN B CA 1
ATOM 886 C C . ASN B 1 13 ? -8.906 -8.898 -19.016 1 95.38 13 ASN B C 1
ATOM 888 O O . ASN B 1 13 ? -8.469 -9.953 -18.547 1 95.38 13 ASN B O 1
ATOM 892 N N . PRO B 1 14 ? -10.156 -8.625 -19.172 1 94.25 14 PRO B N 1
ATOM 893 C CA . PRO B 1 14 ? -11.133 -9.531 -18.562 1 94.25 14 PRO B CA 1
ATOM 894 C C . PRO B 1 14 ? -10.961 -10.977 -19.016 1 94.25 14 PRO B C 1
ATOM 896 O O . PRO B 1 14 ? -11.25 -11.906 -18.266 1 94.25 14 PRO B O 1
ATOM 899 N N . ALA B 1 15 ? -10.484 -11.211 -20.219 1 96.44 15 ALA B N 1
ATOM 900 C CA . ALA B 1 15 ? -10.32 -12.562 -20.75 1 96.44 15 ALA B CA 1
ATOM 901 C C . ALA B 1 15 ? -9.227 -13.32 -20 1 96.44 15 ALA B C 1
ATOM 903 O O . ALA B 1 15 ? -9.219 -14.555 -19.984 1 96.44 15 ALA B O 1
ATOM 904 N N . ALA B 1 16 ? -8.328 -12.57 -19.391 1 96.94 16 ALA B N 1
ATOM 905 C CA . ALA B 1 16 ? -7.207 -13.195 -18.688 1 96.94 16 ALA B CA 1
ATOM 906 C C . ALA B 1 16 ? -7.539 -13.414 -17.203 1 96.94 16 ALA B C 1
ATOM 908 O O . ALA B 1 16 ? -6.746 -14 -16.469 1 96.94 16 ALA B O 1
ATOM 909 N N . ARG B 1 17 ? -8.641 -13.039 -16.703 1 96.38 17 ARG B N 1
ATOM 910 C CA . ARG B 1 17 ? -9.039 -13.07 -15.305 1 96.38 17 ARG B CA 1
ATOM 911 C C . ARG B 1 17 ? -8.977 -14.492 -14.758 1 96.38 17 ARG B C 1
ATOM 913 O O . ARG B 1 17 ? -8.508 -14.703 -13.633 1 96.38 17 ARG B O 1
ATOM 920 N N . PRO B 1 18 ? -9.359 -15.508 -15.547 1 96.88 18 PRO B N 1
ATOM 921 C CA . PRO B 1 18 ? -9.281 -16.875 -15.016 1 96.88 18 PRO B CA 1
ATOM 922 C C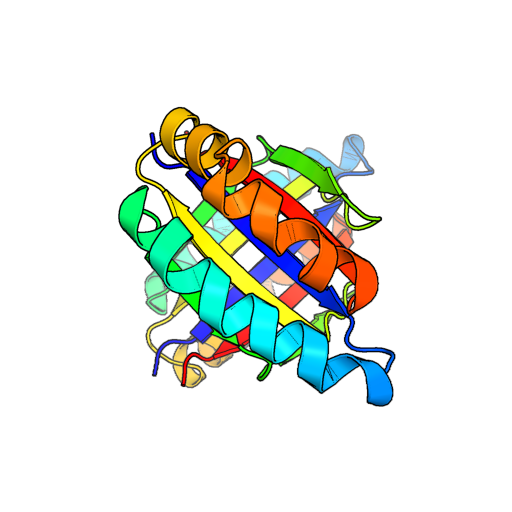 . PRO B 1 18 ? -7.848 -17.297 -14.688 1 96.88 18 PRO B C 1
ATOM 924 O O . PRO B 1 18 ? -7.617 -18 -13.711 1 96.88 18 PRO B O 1
ATOM 927 N N . LEU B 1 19 ? -6.969 -16.875 -15.516 1 97.38 19 LEU B N 1
ATOM 928 C CA . LEU B 1 19 ? -5.562 -17.172 -15.266 1 97.38 19 LEU B CA 1
ATOM 929 C C . LEU B 1 19 ? -5.09 -16.516 -13.969 1 97.38 19 LEU B C 1
ATOM 931 O O . LEU B 1 19 ? -4.363 -17.125 -13.188 1 97.38 19 LEU B O 1
ATOM 935 N N . TYR B 1 20 ? -5.508 -15.297 -13.742 1 97.94 20 TYR B N 1
ATOM 936 C CA . TYR B 1 20 ? -5.133 -14.594 -12.523 1 97.94 20 TYR B CA 1
ATOM 937 C C . TYR B 1 20 ? -5.746 -15.25 -11.297 1 97.94 20 TYR B C 1
ATOM 939 O O . TYR B 1 20 ? -5.094 -15.375 -10.258 1 97.94 20 TYR B O 1
ATOM 947 N N . ASP B 1 21 ? -6.961 -15.664 -11.391 1 97.06 21 ASP B N 1
ATOM 948 C CA . ASP B 1 21 ? -7.621 -16.344 -10.281 1 97.06 21 ASP B CA 1
ATOM 949 C C . ASP B 1 21 ? -6.895 -17.641 -9.914 1 97.06 21 ASP B C 1
ATOM 951 O O . ASP B 1 21 ? -6.766 -17.969 -8.734 1 97.06 21 ASP B O 1
ATOM 955 N N . ALA B 1 22 ? -6.48 -18.328 -10.953 1 97.56 22 ALA B N 1
ATOM 956 C CA . ALA B 1 22 ? -5.695 -19.531 -10.711 1 97.56 22 ALA B CA 1
ATOM 957 C C . ALA B 1 22 ? -4.406 -19.203 -9.961 1 97.56 22 ALA B C 1
ATOM 959 O O . ALA B 1 22 ? -4.027 -19.922 -9.023 1 97.56 22 ALA B O 1
ATOM 960 N N . TYR B 1 23 ? -3.754 -18.141 -10.375 1 98.44 23 TYR B N 1
ATOM 961 C CA . TYR B 1 23 ? -2.539 -17.703 -9.703 1 98.44 23 TYR B CA 1
ATOM 962 C C . TYR B 1 23 ? -2.809 -17.406 -8.227 1 98.44 23 TYR B C 1
ATOM 964 O O . TYR B 1 23 ? -2.059 -17.844 -7.352 1 98.44 23 TYR B O 1
ATOM 972 N N . ILE B 1 24 ? -3.879 -16.625 -7.996 1 97.38 24 ILE B N 1
ATOM 973 C CA . ILE B 1 24 ? -4.227 -16.188 -6.648 1 97.38 24 ILE B CA 1
ATOM 974 C C . ILE B 1 24 ? -4.422 -17.406 -5.75 1 97.38 24 ILE B C 1
ATOM 976 O O . ILE B 1 24 ? -3.939 -17.438 -4.613 1 97.38 24 ILE B O 1
ATOM 980 N N . LYS B 1 25 ? -5.043 -18.438 -6.246 1 97.25 25 LYS B N 1
ATOM 981 C CA . LYS B 1 25 ? -5.301 -19.656 -5.48 1 97.25 25 LYS B CA 1
ATOM 982 C C . LYS B 1 25 ? -4.004 -20.375 -5.156 1 97.25 25 LYS B C 1
ATOM 984 O O . LYS B 1 25 ? -3.85 -20.922 -4.062 1 97.25 25 LYS B O 1
ATOM 989 N N . LYS B 1 26 ? -3.104 -20.375 -6.047 1 98.25 26 LYS B N 1
ATOM 990 C CA . LYS B 1 26 ? -1.872 -21.141 -5.902 1 98.25 26 LYS B CA 1
ATOM 991 C C . LYS B 1 26 ? -0.854 -20.391 -5.043 1 98.25 26 LYS B C 1
ATOM 993 O O . LYS B 1 26 ? -0.061 -21.016 -4.336 1 98.25 26 LYS B O 1
ATOM 998 N N . VAL B 1 27 ? -0.866 -19.078 -5.102 1 98.5 27 VAL B N 1
ATOM 999 C CA . VAL B 1 27 ? 0.208 -18.312 -4.477 1 98.5 27 VAL B CA 1
ATOM 1000 C C . VAL B 1 27 ? -0.042 -18.219 -2.973 1 98.5 27 VAL B C 1
ATOM 1002 O O . VAL B 1 27 ? 0.903 -18.125 -2.186 1 98.5 27 VAL B O 1
ATOM 1005 N N . ARG B 1 28 ? -1.254 -18.266 -2.527 1 97.62 28 ARG B N 1
ATOM 1006 C CA . ARG B 1 28 ? -1.608 -18.016 -1.134 1 97.62 28 ARG B CA 1
ATOM 1007 C C . ARG B 1 28 ? -0.894 -18.984 -0.201 1 97.62 28 ARG B C 1
ATOM 1009 O O . ARG B 1 28 ? -0.218 -18.562 0.741 1 97.62 28 ARG B O 1
ATOM 1016 N N . PRO B 1 29 ? -0.972 -20.297 -0.468 1 98.12 29 PRO B N 1
ATOM 1017 C CA . PRO B 1 29 ? -0.272 -21.219 0.438 1 98.12 29 PRO B CA 1
ATOM 1018 C C . PRO B 1 29 ? 1.242 -21.016 0.415 1 98.12 29 PRO B C 1
ATOM 1020 O O . PRO B 1 29 ? 1.915 -21.266 1.42 1 98.12 29 PRO B O 1
ATOM 1023 N N . ILE B 1 30 ? 1.799 -20.609 -0.635 1 98.62 30 ILE B N 1
ATOM 1024 C CA . ILE B 1 30 ? 3.234 -20.375 -0.742 1 98.62 30 ILE B CA 1
ATOM 1025 C C . ILE B 1 30 ? 3.633 -19.203 0.16 1 98.62 30 ILE B C 1
ATOM 1027 O O . ILE B 1 30 ? 4.582 -19.312 0.938 1 98.62 30 ILE B O 1
ATOM 1031 N N . VAL B 1 31 ? 2.869 -18.062 0.083 1 98.69 31 VAL B N 1
ATOM 1032 C CA . VAL B 1 31 ? 3.107 -16.875 0.902 1 98.69 31 VAL B CA 1
ATOM 1033 C C . VAL B 1 31 ? 3.006 -17.25 2.381 1 98.69 31 VAL B C 1
ATOM 1035 O O . VAL B 1 31 ? 3.887 -16.906 3.174 1 98.69 31 VAL B O 1
ATOM 1038 N N . GLU B 1 32 ? 2.027 -18.016 2.732 1 98.38 32 GLU B N 1
ATOM 1039 C CA . GLU B 1 32 ? 1.778 -18.375 4.125 1 98.38 32 GLU B CA 1
ATOM 1040 C C . GLU B 1 32 ? 2.873 -19.297 4.664 1 98.38 32 GLU B C 1
ATOM 1042 O O . GLU B 1 32 ? 3.275 -19.172 5.824 1 98.38 32 GLU B O 1
ATOM 1047 N N . ARG B 1 33 ? 3.387 -20.156 3.857 1 98.19 33 ARG B N 1
ATOM 1048 C CA . ARG B 1 33 ? 4.445 -21.078 4.262 1 98.19 33 ARG B CA 1
ATOM 1049 C C . ARG B 1 33 ? 5.727 -20.328 4.594 1 98.19 33 ARG B C 1
ATOM 1051 O O . ARG B 1 33 ? 6.52 -20.766 5.43 1 98.19 33 ARG B O 1
ATOM 1058 N N . HIS B 1 34 ? 5.863 -19.203 3.992 1 98.44 34 HIS B N 1
ATOM 1059 C CA . HIS B 1 34 ? 7.062 -18.406 4.23 1 98.44 34 HIS B CA 1
ATOM 1060 C C . HIS B 1 34 ? 6.812 -17.344 5.281 1 98.44 34 HIS B C 1
ATOM 1062 O O . HIS B 1 34 ? 7.613 -16.406 5.434 1 98.44 34 HIS B O 1
ATOM 1068 N N . GLY B 1 35 ? 5.637 -17.422 5.938 1 98.25 35 GLY B N 1
ATOM 1069 C CA . GLY B 1 35 ? 5.348 -16.531 7.051 1 98.25 35 GLY B CA 1
ATOM 1070 C C . GLY B 1 35 ? 4.637 -15.25 6.633 1 98.25 35 GLY B C 1
ATOM 1071 O O . GLY B 1 35 ? 4.473 -14.336 7.438 1 98.25 35 GLY B O 1
ATOM 1072 N N . GLY B 1 36 ? 4.25 -15.164 5.371 1 98.5 36 GLY B N 1
ATOM 1073 C CA . GLY B 1 36 ? 3.504 -14 4.914 1 98.5 36 GLY B CA 1
ATOM 1074 C C . GLY B 1 36 ? 2.088 -13.945 5.453 1 98.5 36 GLY B C 1
ATOM 1075 O O . GLY B 1 36 ? 1.415 -14.977 5.547 1 98.5 36 GLY B O 1
ATOM 1076 N N . ARG B 1 37 ? 1.7 -12.805 5.883 1 97.62 37 ARG B N 1
ATOM 1077 C CA . ARG B 1 37 ? 0.334 -12.547 6.328 1 97.62 37 ARG B CA 1
ATOM 1078 C C . ARG B 1 37 ? -0.318 -11.445 5.504 1 97.62 37 ARG B C 1
ATOM 1080 O O . ARG B 1 37 ? 0.204 -10.336 5.426 1 97.62 37 ARG B O 1
ATOM 1087 N N . TYR B 1 38 ? -1.438 -11.781 4.98 1 97 38 TYR B N 1
ATOM 1088 C CA . TYR B 1 38 ? -2.182 -10.789 4.215 1 97 38 TYR B CA 1
ATOM 1089 C C . TYR B 1 38 ? -2.844 -9.773 5.137 1 97 38 TYR B C 1
ATOM 1091 O O . TYR B 1 38 ? -3.613 -10.141 6.027 1 97 38 TYR B O 1
ATOM 1099 N N . LEU B 1 39 ? -2.541 -8.578 4.871 1 95.5 39 LEU B N 1
ATOM 1100 C CA . LEU B 1 39 ? -3.17 -7.492 5.617 1 95.5 39 LEU B CA 1
ATOM 1101 C C . LEU B 1 39 ? -4.312 -6.871 4.82 1 95.5 39 LEU B C 1
ATOM 1103 O O . LEU B 1 39 ? -5.348 -6.516 5.387 1 95.5 39 LEU B O 1
ATOM 1107 N N . VAL B 1 40 ? -4.059 -6.703 3.584 1 96.12 40 VAL B N 1
ATOM 1108 C CA . VAL B 1 40 ? -5.027 -6.176 2.625 1 96.12 40 VAL B CA 1
ATOM 1109 C C . VAL B 1 40 ? -5.031 -7.043 1.366 1 96.12 40 VAL B C 1
ATOM 1111 O O . VAL B 1 40 ? -3.969 -7.414 0.86 1 96.12 40 VAL B O 1
ATOM 1114 N N . ARG B 1 41 ? -6.074 -7.395 0.91 1 96.5 41 ARG B N 1
ATOM 1115 C CA . ARG B 1 41 ? -6.32 -8.117 -0.336 1 96.5 41 ARG B CA 1
ATOM 1116 C C . ARG B 1 41 ? -7.723 -7.828 -0.866 1 96.5 41 ARG B C 1
ATOM 1118 O O . ARG B 1 41 ? -8.695 -8.422 -0.405 1 96.5 41 ARG B O 1
ATOM 1125 N N . THR B 1 42 ? -7.766 -6.809 -1.79 1 96.81 42 THR B N 1
ATOM 1126 C CA . THR B 1 42 ? -9.117 -6.379 -2.121 1 96.81 42 THR B CA 1
ATOM 1127 C C . THR B 1 42 ? -9.141 -5.641 -3.455 1 96.81 42 THR B C 1
ATOM 1129 O O . THR B 1 42 ? -8.125 -5.094 -3.885 1 96.81 42 THR B O 1
ATOM 1132 N N . GLU B 1 43 ? -10.297 -5.676 -4.121 1 95.56 43 GLU B N 1
ATOM 1133 C CA . GLU B 1 43 ? -10.609 -4.855 -5.285 1 95.56 43 GLU B CA 1
ATOM 1134 C C . GLU B 1 43 ? -11.555 -3.713 -4.914 1 95.56 43 GLU B C 1
ATOM 1136 O O . GLU B 1 43 ? -11.859 -2.859 -5.75 1 95.56 43 GLU B O 1
ATOM 1141 N N . ARG B 1 44 ? -12 -3.711 -3.627 1 95.25 44 ARG B N 1
ATOM 1142 C CA . ARG B 1 44 ? -12.867 -2.643 -3.133 1 95.25 44 ARG B CA 1
ATOM 1143 C C . ARG B 1 44 ? -12.047 -1.426 -2.717 1 95.25 44 ARG B C 1
ATOM 1145 O O . ARG B 1 44 ? -11.719 -1.266 -1.539 1 95.25 44 ARG B O 1
ATOM 1152 N N . LEU B 1 45 ? -11.812 -0.597 -3.67 1 97 45 LEU B N 1
ATOM 1153 C CA . LEU B 1 45 ? -10.945 0.56 -3.48 1 97 45 LEU B CA 1
ATOM 1154 C C . LEU B 1 45 ? -11.695 1.856 -3.768 1 97 45 LEU B C 1
ATOM 1156 O O . LEU B 1 45 ? -12.477 1.93 -4.719 1 97 45 LEU B O 1
ATOM 1160 N N . ALA B 1 46 ? -11.516 2.799 -2.906 1 96.62 46 ALA B N 1
ATOM 1161 C CA . ALA B 1 46 ? -11.859 4.184 -3.217 1 96.62 46 ALA B CA 1
ATOM 1162 C C . ALA B 1 46 ? -10.609 5 -3.527 1 96.62 46 ALA B C 1
ATOM 1164 O O . ALA B 1 46 ? -9.688 5.078 -2.709 1 96.62 46 ALA B O 1
ATOM 1165 N N . HIS B 1 47 ? -10.609 5.555 -4.688 1 96.19 47 HIS B N 1
ATOM 1166 C CA . HIS B 1 47 ? -9.484 6.391 -5.082 1 96.19 47 HIS B CA 1
ATOM 1167 C C . HIS B 1 47 ? -9.695 7.84 -4.652 1 96.19 47 HIS B C 1
ATOM 1169 O O . HIS B 1 47 ? -10.742 8.422 -4.922 1 96.19 47 HIS B O 1
ATOM 1175 N N . LEU B 1 48 ? -8.797 8.445 -3.979 1 92.56 48 LEU B N 1
ATOM 1176 C CA . LEU B 1 48 ? -8.953 9.789 -3.441 1 92.56 48 LEU B CA 1
ATOM 1177 C C . LEU B 1 48 ? -8.203 10.805 -4.293 1 92.56 48 LEU B C 1
ATOM 1179 O O . LEU B 1 48 ? -8.766 11.836 -4.68 1 92.56 48 LEU B O 1
ATOM 1183 N N . ALA B 1 49 ? -6.957 10.75 -4.375 1 84.69 49 ALA B N 1
ATOM 1184 C CA . ALA B 1 49 ? -6.152 11.727 -5.102 1 84.69 49 ALA B CA 1
ATOM 1185 C C . ALA B 1 49 ? -5.055 11.039 -5.914 1 84.69 49 ALA B C 1
ATOM 1187 O O . ALA B 1 49 ? -4.656 9.914 -5.602 1 84.69 49 ALA B O 1
ATOM 1188 N N . GLY B 1 50 ? -4.762 11.82 -7.023 1 89.12 50 GLY B N 1
ATOM 1189 C CA . GLY B 1 50 ? -3.557 11.43 -7.738 1 89.12 50 GLY B CA 1
ATOM 1190 C C . GLY B 1 50 ? -3.828 10.469 -8.883 1 89.12 50 GLY B C 1
ATOM 1191 O O . GLY B 1 50 ? -4.984 10.18 -9.195 1 89.12 50 GLY B O 1
ATOM 1192 N N . ASP B 1 51 ? -2.723 9.984 -9.461 1 89.81 51 ASP B N 1
ATOM 1193 C CA . ASP B 1 51 ? -2.812 9.227 -10.703 1 89.81 51 ASP B CA 1
ATOM 1194 C C . ASP B 1 51 ? -2.656 7.727 -10.438 1 89.81 51 ASP B C 1
ATOM 1196 O O . ASP B 1 51 ? -2.84 6.91 -11.344 1 89.81 51 ASP B O 1
ATOM 1200 N N . TRP B 1 52 ? -2.332 7.383 -9.266 1 93.31 52 TRP B N 1
ATOM 1201 C CA . TRP B 1 52 ? -2.262 5.973 -8.898 1 93.31 52 TRP B CA 1
ATOM 1202 C C . TRP B 1 52 ? -3.658 5.391 -8.695 1 93.31 52 TRP B C 1
ATOM 1204 O O . TRP B 1 52 ? -4.297 5.645 -7.672 1 93.31 52 TRP B O 1
ATOM 1214 N N . ARG B 1 53 ? -4.121 4.629 -9.656 1 94.62 53 ARG B N 1
ATOM 1215 C CA . ARG B 1 53 ? -5.492 4.129 -9.648 1 94.62 53 ARG B CA 1
ATOM 1216 C C . ARG B 1 53 ? -5.523 2.621 -9.883 1 94.62 53 ARG B C 1
ATOM 1218 O O . ARG B 1 53 ? -6.02 2.158 -10.914 1 94.62 53 ARG B O 1
ATOM 1225 N N . PRO B 1 54 ? -5.035 1.871 -9 1 96.94 54 PRO B N 1
ATOM 1226 C CA . PRO B 1 54 ? -5.07 0.414 -9.141 1 96.94 54 PRO B CA 1
ATOM 1227 C C . PRO B 1 54 ? -6.492 -0.149 -9.094 1 96.94 54 PRO B C 1
ATOM 1229 O O . PRO B 1 54 ? -7.375 0.452 -8.477 1 96.94 54 PRO B O 1
ATOM 1232 N N . ASP B 1 55 ? -6.672 -1.334 -9.727 1 96.94 55 ASP B N 1
ATOM 1233 C CA . ASP B 1 55 ? -7.922 -2.08 -9.625 1 96.94 55 ASP B CA 1
ATOM 1234 C C . ASP B 1 55 ? -7.934 -2.967 -8.383 1 96.94 55 ASP B C 1
ATOM 1236 O O . ASP B 1 55 ? -9 -3.307 -7.867 1 96.94 55 ASP B O 1
ATOM 1240 N N . ARG B 1 56 ? -6.785 -3.414 -7.941 1 97.12 56 ARG B N 1
ATOM 1241 C CA . ARG B 1 56 ? -6.598 -4.336 -6.828 1 97.12 56 ARG B CA 1
ATOM 1242 C C . ARG B 1 56 ? -5.309 -4.031 -6.074 1 97.12 56 ARG B C 1
ATOM 1244 O O . ARG B 1 56 ? -4.301 -3.67 -6.68 1 97.12 56 ARG B O 1
ATOM 1251 N N . VAL B 1 57 ? -5.391 -4.133 -4.754 1 97.69 57 VAL B N 1
ATOM 1252 C CA . VAL B 1 57 ? -4.191 -3.957 -3.939 1 97.69 57 VAL B CA 1
ATOM 1253 C C . VAL B 1 57 ? -4.055 -5.125 -2.965 1 97.69 57 VAL B C 1
ATOM 1255 O O . VAL B 1 57 ? -5.051 -5.598 -2.41 1 97.69 57 VAL B O 1
ATOM 1258 N N . ILE B 1 58 ? -2.811 -5.562 -2.842 1 97.69 58 ILE B N 1
ATOM 1259 C CA . ILE B 1 58 ? -2.441 -6.594 -1.878 1 97.69 58 ILE B CA 1
ATOM 1260 C C . ILE B 1 58 ? -1.286 -6.102 -1.011 1 97.69 58 ILE B C 1
ATOM 1262 O O . ILE B 1 58 ? -0.339 -5.492 -1.516 1 97.69 58 ILE B O 1
ATOM 1266 N N . MET B 1 59 ? -1.439 -6.266 0.247 1 97.31 59 MET B N 1
ATOM 1267 C CA . MET B 1 59 ? -0.365 -6.004 1.201 1 97.31 59 MET B CA 1
ATOM 1268 C C . MET B 1 59 ? -0.083 -7.238 2.053 1 97.31 59 MET B C 1
ATOM 1270 O O . MET B 1 59 ? -0.988 -7.773 2.693 1 97.31 59 MET B O 1
ATOM 1274 N N . ILE B 1 60 ? 1.126 -7.609 2.1 1 97.69 60 ILE B N 1
ATOM 1275 C CA . ILE B 1 60 ? 1.558 -8.773 2.867 1 97.69 60 ILE B CA 1
ATOM 1276 C C . ILE B 1 60 ? 2.672 -8.375 3.83 1 97.69 60 ILE B C 1
ATOM 1278 O O . ILE B 1 60 ? 3.59 -7.641 3.457 1 97.69 60 ILE B O 1
ATOM 1282 N N . ARG B 1 61 ? 2.547 -8.766 5.008 1 97.75 61 ARG B N 1
ATOM 1283 C CA . ARG B 1 61 ? 3.613 -8.609 5.992 1 97.75 61 ARG B CA 1
ATOM 1284 C C . ARG B 1 61 ? 4.398 -9.906 6.156 1 97.75 61 ARG B C 1
ATOM 1286 O O . ARG B 1 61 ? 3.818 -10.969 6.406 1 97.75 61 ARG B O 1
ATOM 1293 N N . PHE B 1 62 ? 5.656 -9.844 5.969 1 98.31 62 PHE B N 1
ATOM 1294 C CA . PHE B 1 62 ? 6.57 -10.938 6.27 1 98.31 62 PHE B CA 1
ATOM 1295 C C . PHE B 1 62 ? 7.332 -10.672 7.562 1 98.31 62 PHE B C 1
ATOM 1297 O O . PHE B 1 62 ? 7.469 -9.516 7.977 1 98.31 62 PHE B O 1
ATOM 1304 N N . PRO B 1 63 ? 7.812 -11.727 8.156 1 97.56 63 PRO B N 1
ATOM 1305 C CA . PRO B 1 63 ? 8.555 -11.508 9.398 1 97.56 63 PRO B CA 1
ATOM 1306 C C . PRO B 1 63 ? 9.82 -10.68 9.195 1 97.56 63 PRO B C 1
ATOM 1308 O O . PRO B 1 63 ? 10.25 -9.961 10.102 1 97.56 63 PRO B O 1
ATOM 1311 N N . ASP B 1 64 ? 10.43 -10.812 8.078 1 96.69 64 ASP B N 1
ATOM 1312 C CA . ASP B 1 64 ? 11.602 -10.016 7.711 1 96.69 64 ASP B CA 1
ATOM 1313 C C . ASP B 1 64 ? 11.852 -10.062 6.207 1 96.69 64 ASP B C 1
ATOM 1315 O O . ASP B 1 64 ? 11.133 -10.75 5.473 1 96.69 64 ASP B O 1
ATOM 1319 N N . ARG B 1 65 ? 12.789 -9.289 5.773 1 96.75 65 ARG B N 1
ATOM 1320 C CA . ARG B 1 65 ? 13.109 -9.172 4.355 1 96.75 65 ARG B CA 1
ATOM 1321 C C . ARG B 1 65 ? 13.57 -10.516 3.793 1 96.75 65 ARG B C 1
ATOM 1323 O O . ARG B 1 65 ? 13.219 -10.875 2.664 1 96.75 65 ARG B O 1
ATOM 1330 N N . ALA B 1 66 ? 14.375 -11.25 4.535 1 97.69 66 ALA B N 1
ATOM 1331 C CA . ALA B 1 66 ? 14.883 -12.539 4.074 1 97.69 66 ALA B CA 1
ATOM 1332 C C . ALA B 1 66 ? 13.734 -13.508 3.771 1 97.69 66 ALA B C 1
ATOM 1334 O O . ALA B 1 66 ? 13.758 -14.211 2.762 1 97.69 66 ALA B O 1
ATOM 1335 N N . ALA B 1 67 ? 12.773 -13.516 4.617 1 98.12 67 ALA B N 1
ATOM 1336 C CA . ALA B 1 67 ? 11.609 -14.383 4.41 1 98.12 67 ALA B CA 1
ATOM 1337 C C . ALA B 1 67 ? 10.859 -14 3.137 1 98.12 67 ALA B C 1
ATOM 1339 O O . ALA B 1 67 ? 10.43 -14.867 2.377 1 98.12 67 ALA B O 1
ATOM 1340 N N . LEU B 1 68 ? 10.664 -12.719 2.926 1 98.25 68 LEU B N 1
ATOM 1341 C CA . LEU B 1 68 ? 10.016 -12.227 1.717 1 98.25 68 LEU B CA 1
ATOM 1342 C C . LEU B 1 68 ? 10.781 -12.648 0.471 1 98.25 68 LEU B C 1
ATOM 1344 O O . LEU B 1 68 ? 10.195 -13.188 -0.473 1 98.25 68 LEU B O 1
ATOM 1348 N N . GLU B 1 69 ? 12.055 -12.43 0.501 1 97.88 69 GLU B N 1
ATOM 1349 C CA . GLU B 1 69 ? 12.883 -12.766 -0.654 1 97.88 69 GLU B CA 1
ATOM 1350 C C . GLU B 1 69 ? 12.891 -14.266 -0.908 1 97.88 69 GLU B C 1
ATOM 1352 O O . GLU B 1 69 ? 12.859 -14.711 -2.059 1 97.88 69 GLU B O 1
ATOM 1357 N N . ALA B 1 70 ? 12.898 -15.016 0.131 1 98.44 70 ALA B N 1
ATOM 1358 C CA . ALA B 1 70 ? 12.852 -16.469 0.002 1 98.44 70 ALA B CA 1
ATOM 1359 C C . ALA B 1 70 ? 11.547 -16.922 -0.64 1 98.44 70 ALA B C 1
ATOM 1361 O O . ALA B 1 70 ? 11.531 -17.859 -1.446 1 98.44 70 ALA B O 1
ATOM 1362 N N . CYS B 1 71 ? 10.508 -16.312 -0.266 1 98.56 71 CYS B N 1
ATOM 1363 C CA . CYS B 1 71 ? 9.195 -16.641 -0.831 1 98.56 71 CYS B CA 1
ATOM 1364 C C . CYS B 1 71 ? 9.203 -16.469 -2.346 1 98.56 71 CYS B C 1
ATOM 1366 O O . CYS B 1 71 ? 8.906 -17.406 -3.08 1 98.56 71 CYS B O 1
ATOM 1368 N N . PHE B 1 72 ? 9.68 -15.312 -2.811 1 97.25 72 PHE B N 1
ATOM 1369 C CA . PHE B 1 72 ? 9.562 -14.984 -4.227 1 97.25 72 PHE B CA 1
ATOM 1370 C C . PHE B 1 72 ? 10.695 -15.617 -5.023 1 97.25 72 PHE B C 1
ATOM 1372 O O . PHE B 1 72 ? 10.633 -15.68 -6.254 1 97.25 72 PHE B O 1
ATOM 1379 N N . ALA B 1 73 ? 11.703 -16.156 -4.328 1 97.5 73 ALA B N 1
ATOM 1380 C CA . ALA B 1 73 ? 12.797 -16.859 -4.992 1 97.5 73 ALA B CA 1
ATOM 1381 C C . ALA B 1 73 ? 12.555 -18.375 -4.977 1 97.5 73 ALA B C 1
ATOM 1383 O O . ALA B 1 73 ? 13.312 -19.125 -5.59 1 97.5 73 ALA B O 1
ATOM 1384 N N . SER B 1 74 ? 11.57 -18.812 -4.348 1 98.25 74 SER B N 1
ATOM 1385 C CA . SER B 1 74 ? 11.32 -20.234 -4.164 1 98.25 74 SER B CA 1
ATOM 1386 C C . SER B 1 74 ? 10.945 -20.922 -5.48 1 98.25 74 SER B C 1
ATOM 1388 O O . SER B 1 74 ? 10.383 -20.281 -6.371 1 98.25 74 SER B O 1
ATOM 1390 N N . GLU B 1 75 ? 11.242 -22.203 -5.602 1 98.19 75 GLU B N 1
ATOM 1391 C CA . GLU B 1 75 ? 10.844 -22.984 -6.766 1 98.19 75 GLU B CA 1
ATOM 1392 C C . GLU B 1 75 ? 9.328 -23.047 -6.902 1 98.19 75 GLU B C 1
ATOM 1394 O O . GLU B 1 75 ? 8.797 -23.031 -8.016 1 98.19 75 GLU B O 1
ATOM 1399 N N . GLU B 1 76 ? 8.695 -23.172 -5.762 1 98.19 76 GLU B N 1
ATOM 1400 C CA . GLU B 1 76 ? 7.238 -23.203 -5.77 1 98.19 76 GLU B CA 1
ATOM 1401 C C . GLU B 1 76 ? 6.648 -21.953 -6.387 1 98.19 76 GLU B C 1
ATOM 1403 O O . GLU B 1 76 ? 5.684 -22.016 -7.148 1 98.19 76 GLU B O 1
ATOM 1408 N N . TYR B 1 77 ? 7.191 -20.797 -6.031 1 98.5 77 TYR B N 1
ATOM 1409 C CA . TYR B 1 77 ? 6.68 -19.562 -6.609 1 98.5 77 TYR B CA 1
ATOM 1410 C C . TYR B 1 77 ? 7.012 -19.469 -8.094 1 98.5 77 TYR B C 1
ATOM 1412 O O . TYR B 1 77 ? 6.168 -19.078 -8.906 1 98.5 77 TYR B O 1
ATOM 1420 N N . ARG B 1 78 ? 8.25 -19.828 -8.469 1 97.75 78 ARG B N 1
ATOM 1421 C CA . ARG B 1 78 ? 8.68 -19.781 -9.867 1 97.75 78 ARG B CA 1
ATOM 1422 C C . ARG B 1 78 ? 7.773 -20.625 -10.75 1 97.75 78 ARG B C 1
ATOM 1424 O O . ARG B 1 78 ? 7.523 -20.281 -11.906 1 97.75 78 ARG B O 1
ATOM 1431 N N . ALA B 1 79 ? 7.285 -21.672 -10.211 1 98.12 79 ALA B N 1
ATOM 1432 C CA . ALA B 1 79 ? 6.445 -22.594 -10.953 1 98.12 79 ALA B CA 1
ATOM 1433 C C . ALA B 1 79 ? 5.117 -21.953 -11.336 1 98.12 79 ALA B C 1
ATOM 1435 O O . ALA B 1 79 ? 4.441 -22.406 -12.258 1 98.12 79 ALA B O 1
ATOM 1436 N N . ILE B 1 80 ? 4.75 -20.875 -10.625 1 98.06 80 ILE B N 1
ATOM 1437 C CA . ILE B 1 80 ? 3.416 -20.344 -10.875 1 98.06 80 ILE B CA 1
ATOM 1438 C C . ILE B 1 80 ? 3.516 -18.875 -11.328 1 98.06 80 ILE B C 1
ATOM 1440 O O . ILE B 1 80 ? 2.527 -18.297 -11.773 1 98.06 80 ILE B O 1
ATOM 1444 N N . GLN B 1 81 ? 4.645 -18.266 -11.281 1 96.56 81 GLN B N 1
ATOM 1445 C CA . GLN B 1 81 ? 4.801 -16.828 -11.523 1 96.56 81 GLN B CA 1
ATOM 1446 C C . GLN B 1 81 ? 4.344 -16.453 -12.93 1 96.56 81 GLN B C 1
ATOM 1448 O O . GLN B 1 81 ? 3.84 -15.352 -13.148 1 96.56 81 GLN B O 1
ATOM 1453 N N . ASP B 1 82 ? 4.445 -17.375 -13.898 1 96.56 82 ASP B N 1
ATOM 1454 C CA . ASP B 1 82 ? 4.078 -17.109 -15.289 1 96.56 82 ASP B CA 1
ATOM 1455 C C . ASP B 1 82 ? 2.576 -16.859 -15.414 1 96.56 82 ASP B C 1
ATOM 1457 O O . ASP B 1 82 ? 2.139 -16.125 -16.312 1 96.56 82 ASP B O 1
ATOM 1461 N N . LEU B 1 83 ? 1.819 -17.453 -14.555 1 97.19 83 LEU B N 1
ATOM 1462 C CA . LEU B 1 83 ? 0.384 -17.203 -14.562 1 97.19 83 LEU B CA 1
ATOM 1463 C C . LEU B 1 83 ? 0.098 -15.727 -14.297 1 97.19 83 LEU B C 1
ATOM 1465 O O . LEU B 1 83 ? -0.737 -15.117 -14.969 1 97.19 83 LEU B O 1
ATOM 1469 N N . ARG B 1 84 ? 0.754 -15.164 -13.25 1 96.06 84 ARG B N 1
ATOM 1470 C CA . ARG B 1 84 ? 0.595 -13.75 -12.922 1 96.06 84 ARG B CA 1
ATOM 1471 C C . ARG B 1 84 ? 1.089 -12.867 -14.062 1 96.06 84 ARG B C 1
ATOM 1473 O O . ARG B 1 84 ? 0.402 -11.922 -14.469 1 96.06 84 ARG B O 1
ATOM 1480 N N . LEU B 1 85 ? 2.244 -13.211 -14.703 1 95 85 LEU B N 1
ATOM 1481 C CA . LEU B 1 85 ? 2.875 -12.406 -15.742 1 95 85 LEU B CA 1
ATOM 1482 C C . LEU B 1 85 ? 2.018 -12.367 -17 1 95 85 LEU B C 1
ATOM 1484 O O . LEU B 1 85 ? 1.999 -11.367 -17.719 1 95 85 LEU B O 1
ATOM 1488 N N . ALA B 1 86 ? 1.301 -13.383 -17.203 1 95.56 86 ALA B N 1
ATOM 1489 C CA . ALA B 1 86 ? 0.518 -13.516 -18.422 1 95.56 86 ALA B CA 1
ATOM 1490 C C . ALA B 1 86 ? -0.888 -12.953 -18.234 1 95.56 86 ALA B C 1
ATOM 1492 O O . ALA B 1 86 ? -1.665 -12.875 -19.188 1 95.56 86 ALA B O 1
ATOM 1493 N N . SER B 1 87 ? -1.193 -12.508 -17.062 1 97.06 87 SER B N 1
ATOM 1494 C CA . SER B 1 87 ? -2.604 -12.227 -16.812 1 97.06 87 SER B CA 1
ATOM 1495 C C . SER B 1 87 ? -2.818 -10.766 -16.453 1 97.06 87 SER B C 1
ATOM 1497 O O . SER B 1 87 ? -3.801 -10.148 -16.875 1 97.06 87 SER B O 1
ATOM 1499 N N . VAL B 1 88 ? -1.96 -10.148 -15.656 1 96.75 88 VAL B N 1
ATOM 1500 C CA . VAL B 1 88 ? -2.23 -8.812 -15.141 1 96.75 88 VAL B CA 1
ATOM 1501 C C . VAL B 1 88 ? -0.96 -7.965 -15.203 1 96.75 88 VAL B C 1
ATOM 1503 O O . VAL B 1 88 ? 0.147 -8.5 -15.281 1 96.75 88 VAL B O 1
ATOM 1506 N N . ARG B 1 89 ? -1.166 -6.707 -15.258 1 96.19 89 ARG B N 1
ATOM 1507 C CA . ARG B 1 89 ? -0.08 -5.766 -15 1 96.19 89 ARG B CA 1
ATOM 1508 C C . ARG B 1 89 ? -0.002 -5.414 -13.516 1 96.19 89 ARG B C 1
ATOM 1510 O O . ARG B 1 89 ? -1.027 -5.176 -12.875 1 96.19 89 ARG B O 1
ATOM 1517 N N . SER B 1 90 ? 1.197 -5.496 -12.984 1 96.44 90 SER B N 1
ATOM 1518 C CA . SER B 1 90 ? 1.362 -5.234 -11.562 1 96.44 90 SER B CA 1
ATOM 1519 C C . SER B 1 90 ? 2.529 -4.289 -11.305 1 96.44 90 SER B C 1
ATOM 1521 O O . SER B 1 90 ? 3.463 -4.215 -12.102 1 96.44 90 SER B O 1
ATOM 1523 N N . SER B 1 91 ? 2.486 -3.488 -10.328 1 97.12 91 SER B N 1
ATOM 1524 C CA . SER B 1 91 ? 3.572 -2.715 -9.734 1 97.12 91 SER B CA 1
ATOM 1525 C C . SER B 1 91 ? 3.721 -3.018 -8.25 1 97.12 91 SER B C 1
ATOM 1527 O O . SER B 1 91 ? 2.727 -3.092 -7.523 1 97.12 91 SER B O 1
ATOM 1529 N N . ALA B 1 92 ? 4.965 -3.24 -7.824 1 97.56 92 ALA B N 1
ATOM 1530 C CA . ALA B 1 92 ? 5.145 -3.656 -6.438 1 97.56 92 ALA B CA 1
ATOM 1531 C C . ALA B 1 92 ? 6.312 -2.918 -5.789 1 97.56 92 ALA B C 1
ATOM 1533 O O . ALA B 1 92 ? 7.27 -2.541 -6.469 1 97.56 92 ALA B O 1
ATOM 1534 N N . VAL B 1 93 ? 6.211 -2.77 -4.469 1 97.62 93 VAL B N 1
ATOM 1535 C CA . VAL B 1 93 ? 7.312 -2.262 -3.658 1 97.62 93 VAL B CA 1
ATOM 1536 C C . VAL B 1 93 ? 7.457 -3.104 -2.393 1 97.62 93 VAL B C 1
ATOM 1538 O O . VAL B 1 93 ? 6.488 -3.713 -1.932 1 97.62 93 VAL B O 1
ATOM 1541 N N . ILE B 1 94 ? 8.695 -3.172 -1.948 1 98 94 ILE B N 1
ATOM 1542 C CA . ILE B 1 94 ? 8.977 -3.688 -0.613 1 98 94 ILE B CA 1
ATOM 1543 C C . ILE B 1 94 ? 9.266 -2.529 0.338 1 98 94 ILE B C 1
ATOM 1545 O O . ILE B 1 94 ? 10.047 -1.63 0.013 1 98 94 ILE B O 1
ATOM 1549 N N . ALA B 1 95 ? 8.531 -2.523 1.374 1 97.75 95 ALA B N 1
ATOM 1550 C CA . ALA B 1 95 ? 8.75 -1.519 2.412 1 97.75 95 ALA B CA 1
ATOM 1551 C C . ALA B 1 95 ? 9.242 -2.162 3.703 1 97.75 95 ALA B C 1
ATOM 1553 O O . ALA B 1 95 ? 8.766 -3.23 4.094 1 97.75 95 ALA B O 1
ATOM 1554 N N . GLU B 1 96 ? 10.289 -1.496 4.324 1 92.69 96 GLU B N 1
ATOM 1555 C CA . GLU B 1 96 ? 10.805 -1.98 5.602 1 92.69 96 GLU B CA 1
ATOM 1556 C C . GLU B 1 96 ? 10.695 -0.909 6.684 1 92.69 96 GLU B C 1
ATOM 1558 O O . GLU B 1 96 ? 10.883 0.278 6.406 1 92.69 96 GLU B O 1
ATOM 1563 N N . ASP B 1 97 ? 10.039 -1.356 7.754 1 76.88 97 ASP B N 1
ATOM 1564 C CA . ASP B 1 97 ? 9.961 -0.429 8.883 1 76.88 97 ASP B CA 1
ATOM 1565 C C . ASP B 1 97 ? 11.312 -0.266 9.555 1 76.88 97 ASP B C 1
ATOM 1567 O O . ASP B 1 97 ? 12.18 -1.144 9.453 1 76.88 97 ASP B O 1
ATOM 1571 N N . ASP B 1 98 ? 11.594 0.92 9.961 1 59.59 98 ASP B N 1
ATOM 1572 C CA . ASP B 1 98 ? 12.781 1.082 10.797 1 59.59 98 ASP B CA 1
ATOM 1573 C C . ASP B 1 98 ? 12.641 0.317 12.109 1 59.59 98 ASP B C 1
ATOM 1575 O O . ASP B 1 98 ? 11.531 0.09 12.586 1 59.59 98 ASP B O 1
#

Sequence (196 aa):
MAAFFIVSIQLDNPAARPLYDAYIKKVRPIVERHGGRYLVRTERLAHLAGDWRPDRVIMIRFPDRAALEACFASEEYRAIQDLRLASVRSSAVIAEDDMAAFFIVSIQLDNPAARPLYDAYIKKVRPIVERHGGRYLVRTERLAHLAGDWRPDRVIMIRFPDRAALEACFASEEYRAIQDLRLASVRSSAVIAEDD